Protein AF-A0A327WH26-F1 (afdb_monomer_lite)

Foldseek 3Di:
DDPDPPDDPDDDVLVVLLVVLVVVLVVVVVVDPDDLVVSLVVLVVVLVVLVVQLVVQVCLCVLVPPVRGRDHHVVSNVVSVVVSVSSVLNSQCSVDVPSSVVVVVVVVVCCVVPVLDDDWNFWWFWQFFFAELDPDQFTDTDQKWWQDACFATPSHQCTDQFGNDPVVVVVPRRHGHQFRFWEAECVLQVVVVVVVDHDDPRLRPGRTYIYPDPQQAAFQQKWKWWAPDPQIWIKGWHAAEDDDCVCCVSPNPVSDSQWDADPPPRDIHGRRGTGIGTRGIGMHGGGITIIIDHDDPPTHGGDYD

Secondary structure (DSSP, 8-state):
-------PPPPPHHHHHHHHHHHHHHHHHHH--S-HHHHHHHHHHHHHHHHHHHHHHHHHHHT--TTT-S---HHHHHHHHHHHHHHHHHHHHHH-TTHHHHHHHHHHHHHHHHS--SS-EEEEEEEEEE--SS--SS--EES-EEEETTTEETT-TT-SSB---HHHHTT-TTSB-S-SEEEEEHHHHHHHHTTT----TTTTS-SEEEES--TTTSPTT-EEEE-SSTT-EEEEEEEE----THHHHHSTTTHHHHEEE-TTT-PEEE-S-EEEEEEE-EEE-TT-EEEEEPPSSSP-PPPB-

Sequence (305 aa):
MTTSDTGRPATDPDTELWITVDRLRAWLDASNRQPSREALLLRVLKLSEEVGEVAEAVIGAVGQNPRKGVSHTWQDVESELCDVIVTALVALGTLTPDARSALTAHVAKLAERSLSTEGTVTGGLVSAVSSNATYSFTKPNRESITLLAGLGVEGDVHAGVTVKHRSRVAQDPTQPNLRQVHLIHEELFTELAAQGHQVRPGELGENVTTRGIDLLALPTGTLLRFGDGDDGAVVEVTGLRNPCLQIDAFQDGLLKRVVGRDPGTGEIVRKAGVMSVVREGGTVRPGDAVHVELPALPHRPLERV

Structure (mmCIF, N/CA/C/O backbone):
data_AF-A0A327WH26-F1
#
_entry.id   AF-A0A327WH26-F1
#
loop_
_atom_site.group_PDB
_atom_site.id
_atom_site.type_symbol
_atom_site.label_atom_id
_atom_site.label_alt_id
_atom_site.label_comp_id
_atom_site.label_asym_id
_atom_site.label_entity_id
_atom_site.label_seq_id
_atom_site.pdbx_PDB_ins_code
_atom_site.Cartn_x
_atom_site.Cartn_y
_atom_site.Cartn_z
_atom_site.occupancy
_atom_site.B_iso_or_equiv
_atom_site.auth_seq_id
_atom_site.auth_comp_id
_atom_site.auth_asym_id
_atom_site.auth_atom_id
_atom_site.pdbx_PDB_model_num
ATOM 1 N N . MET A 1 1 ? -0.348 -40.222 53.189 1.00 38.50 1 MET A N 1
ATOM 2 C CA . MET A 1 1 ? -1.524 -40.083 52.307 1.00 38.50 1 MET A CA 1
ATOM 3 C C . MET A 1 1 ? -1.475 -38.673 51.735 1.00 38.50 1 MET A C 1
ATOM 5 O O . MET A 1 1 ? -2.050 -37.754 52.293 1.00 38.50 1 MET A O 1
ATOM 9 N N . THR A 1 2 ? -0.628 -38.484 50.726 1.00 36.06 2 THR A N 1
ATOM 10 C CA . THR A 1 2 ? -0.410 -37.210 50.033 1.00 36.06 2 THR A CA 1
ATOM 11 C C . THR A 1 2 ? -1.415 -37.128 48.896 1.00 36.06 2 THR A C 1
ATOM 13 O O . THR A 1 2 ? -1.316 -37.887 47.934 1.00 36.06 2 THR A O 1
ATOM 16 N N . THR A 1 3 ? -2.414 -36.264 49.032 1.00 39.44 3 THR A N 1
ATOM 17 C CA . THR A 1 3 ? -3.325 -35.916 47.943 1.00 39.44 3 THR A CA 1
ATOM 18 C C . THR A 1 3 ? -2.540 -35.124 46.906 1.00 39.44 3 THR A C 1
ATOM 20 O O . THR A 1 3 ? -2.089 -34.013 47.173 1.00 39.44 3 THR A O 1
ATOM 23 N N . SER A 1 4 ? -2.327 -35.747 45.752 1.00 42.72 4 SER A N 1
ATOM 24 C CA . SER A 1 4 ? -1.823 -35.126 44.537 1.00 42.72 4 SER A CA 1
ATOM 25 C C . SER A 1 4 ? -2.797 -34.039 44.090 1.00 42.72 4 SER A C 1
ATOM 27 O O . SER A 1 4 ? -3.916 -34.348 43.679 1.00 42.72 4 SER A O 1
ATOM 29 N N . ASP A 1 5 ? -2.363 -32.787 44.187 1.00 46.75 5 ASP A N 1
ATOM 30 C CA . ASP A 1 5 ? -2.995 -31.655 43.522 1.00 46.75 5 ASP A CA 1
ATOM 31 C C . ASP A 1 5 ? -2.780 -31.824 42.012 1.00 46.75 5 ASP A C 1
ATOM 33 O O . ASP A 1 5 ? -1.688 -31.623 41.478 1.00 46.75 5 ASP A O 1
ATOM 37 N N . THR A 1 6 ? -3.799 -32.342 41.331 1.00 46.81 6 THR A N 1
ATOM 38 C CA . THR A 1 6 ? -3.824 -32.441 39.874 1.00 46.81 6 THR A CA 1
ATOM 39 C C . THR A 1 6 ? -4.034 -31.040 39.320 1.00 46.81 6 THR A C 1
ATOM 41 O O . THR A 1 6 ? -5.172 -30.612 39.122 1.00 46.81 6 THR A O 1
ATOM 44 N N . GLY A 1 7 ? -2.928 -30.329 39.097 1.00 44.53 7 GLY A N 1
ATOM 45 C CA . GLY A 1 7 ? -2.914 -29.021 38.456 1.00 44.53 7 GLY A CA 1
ATOM 46 C C . GLY A 1 7 ? -3.693 -29.060 37.143 1.00 44.53 7 GLY A C 1
ATOM 47 O O . GLY A 1 7 ? -3.309 -29.743 36.191 1.00 44.53 7 GLY A O 1
ATOM 48 N N . ARG A 1 8 ? -4.820 -28.343 37.107 1.00 53.91 8 ARG A N 1
ATOM 49 C CA . ARG A 1 8 ? -5.564 -28.076 35.876 1.00 53.91 8 ARG A CA 1
ATOM 50 C C . ARG A 1 8 ? -4.598 -27.382 34.906 1.00 53.91 8 ARG A C 1
ATOM 52 O O . ARG A 1 8 ? -3.940 -26.436 35.338 1.00 53.91 8 ARG A O 1
ATOM 59 N N . PRO A 1 9 ? -4.478 -27.816 33.638 1.00 57.22 9 PRO A N 1
ATOM 60 C CA . PRO A 1 9 ? -3.621 -27.121 32.685 1.00 57.22 9 PRO A CA 1
ATOM 61 C C . PRO A 1 9 ? -4.033 -25.647 32.633 1.00 57.22 9 PRO A C 1
ATOM 63 O O . PRO A 1 9 ? -5.227 -25.344 32.555 1.00 57.22 9 PRO A O 1
ATOM 66 N N . ALA A 1 10 ? -3.050 -24.751 32.751 1.00 65.31 10 ALA A N 1
ATOM 67 C CA . ALA A 1 10 ? -3.276 -23.318 32.646 1.00 65.31 10 ALA A CA 1
ATOM 68 C C . ALA A 1 10 ? -3.925 -23.040 31.285 1.00 65.31 10 ALA A C 1
ATOM 70 O O . ALA A 1 10 ? -3.389 -23.416 30.242 1.00 65.31 10 ALA A O 1
ATOM 71 N N . THR A 1 11 ? -5.124 -22.468 31.313 1.00 67.88 11 THR A N 1
ATOM 72 C CA . THR A 1 11 ? -5.825 -22.036 30.109 1.00 67.88 11 THR A CA 1
ATOM 73 C C . THR A 1 11 ? -5.052 -20.892 29.470 1.00 67.88 11 THR A C 1
ATOM 75 O O . THR A 1 11 ? -4.569 -20.006 30.166 1.00 67.88 11 THR A O 1
ATOM 78 N N . ASP A 1 12 ? -4.921 -20.935 28.146 1.00 85.12 12 ASP A N 1
ATOM 79 C CA . ASP A 1 12 ? -4.371 -19.842 27.343 1.00 85.12 12 ASP A CA 1
ATOM 80 C C . ASP A 1 12 ? -5.075 -18.506 27.701 1.00 85.12 12 ASP A C 1
ATOM 82 O O . ASP A 1 12 ? -6.312 -18.490 27.710 1.00 85.12 12 ASP A O 1
ATOM 86 N N . PRO A 1 13 ? -4.341 -17.415 28.019 1.00 81.94 13 PRO A N 1
ATOM 87 C CA . PRO A 1 13 ? -4.921 -16.144 28.469 1.00 81.94 13 PRO A CA 1
ATOM 88 C C . PRO A 1 13 ? -5.989 -15.579 27.529 1.00 81.94 13 PRO A C 1
ATOM 90 O O . PRO A 1 13 ? -7.017 -15.086 27.992 1.00 81.94 13 PRO A O 1
ATOM 93 N N . ASP A 1 14 ? -5.803 -15.724 26.214 1.00 84.19 14 ASP A N 1
ATOM 94 C CA . ASP A 1 14 ? -6.793 -15.297 25.220 1.00 84.19 14 ASP A CA 1
ATOM 95 C C . ASP A 1 14 ? -8.093 -16.090 25.363 1.00 84.19 14 ASP A C 1
ATOM 97 O O . ASP A 1 14 ? -9.201 -15.560 25.270 1.00 84.19 14 ASP A O 1
ATOM 101 N N . THR A 1 15 ? -7.967 -17.390 25.606 1.00 87.94 15 THR A N 1
ATOM 102 C CA . THR A 1 15 ? -9.113 -18.267 25.830 1.00 87.94 15 THR A CA 1
ATOM 103 C C . THR A 1 15 ? -9.836 -17.913 27.134 1.00 87.94 15 THR A C 1
ATOM 105 O O . THR A 1 15 ? -11.067 -17.898 27.159 1.00 87.94 15 THR A O 1
ATOM 108 N N . GLU A 1 16 ? -9.110 -17.571 28.199 1.00 91.62 16 GLU A N 1
ATOM 109 C CA . GLU A 1 16 ? -9.698 -17.140 29.473 1.00 91.62 16 GLU A CA 1
ATOM 110 C C . GLU A 1 16 ? -10.409 -15.778 29.378 1.00 91.62 16 GLU A C 1
ATOM 112 O O . GLU A 1 16 ? -11.502 -15.612 29.936 1.00 91.62 16 GLU A O 1
ATOM 117 N N . LEU A 1 17 ? -9.854 -14.839 28.606 1.00 93.06 17 LEU A N 1
ATOM 118 C CA . LEU A 1 17 ? -10.486 -13.556 28.300 1.00 93.06 17 LEU A CA 1
ATOM 119 C C . LEU A 1 17 ? -11.856 -13.757 27.644 1.00 93.06 17 LEU A C 1
ATOM 121 O O . LEU A 1 17 ? -12.859 -13.248 28.144 1.00 93.06 17 LEU A O 1
ATOM 125 N N . TRP A 1 18 ? -11.926 -14.534 26.560 1.00 94.19 18 TRP A N 1
ATOM 126 C CA . TRP A 1 18 ? -13.186 -14.743 25.837 1.00 94.19 18 TRP A CA 1
ATOM 127 C C . TRP A 1 18 ? -14.226 -15.506 26.665 1.00 94.19 18 TRP A C 1
ATOM 129 O O . TRP A 1 18 ? -15.397 -15.133 26.649 1.00 94.19 18 TRP A O 1
ATOM 139 N N . ILE A 1 19 ? -13.808 -16.484 27.481 1.00 93.75 19 ILE A N 1
ATOM 140 C CA . ILE A 1 19 ? -14.702 -17.139 28.454 1.00 93.75 19 ILE A CA 1
ATOM 141 C C . ILE A 1 19 ? -15.292 -16.111 29.430 1.00 93.75 19 ILE A C 1
ATOM 143 O O . ILE A 1 19 ? -16.473 -16.179 29.778 1.00 93.75 19 ILE A O 1
ATOM 147 N N . THR A 1 20 ? -14.485 -15.157 29.892 1.00 94.50 20 THR A N 1
ATOM 148 C CA . THR A 1 20 ? -14.936 -14.112 30.817 1.00 94.50 20 THR A CA 1
ATOM 149 C C . THR A 1 20 ? -15.903 -13.142 30.136 1.00 94.50 20 THR A C 1
ATOM 151 O O . THR A 1 20 ? -16.962 -12.857 30.697 1.00 94.50 20 THR A O 1
ATOM 154 N N . VAL A 1 21 ? -15.607 -12.709 28.907 1.00 95.06 21 VAL A N 1
ATOM 155 C CA . VAL A 1 21 ? -16.496 -11.860 28.093 1.00 95.06 21 VAL A CA 1
ATOM 156 C C . VAL A 1 21 ? -17.851 -12.535 27.864 1.00 95.06 21 VAL A C 1
ATOM 158 O O . VAL A 1 21 ? -18.890 -11.903 28.064 1.00 95.06 21 VAL A O 1
ATOM 161 N N . ASP A 1 22 ? -17.867 -13.827 27.530 1.00 93.56 22 ASP A N 1
ATOM 162 C CA . ASP A 1 22 ? -19.108 -14.581 27.331 1.00 93.56 22 ASP A CA 1
ATOM 163 C C . ASP A 1 22 ? -19.940 -14.670 28.617 1.00 93.56 22 ASP A C 1
ATOM 165 O O . ASP A 1 22 ? -21.165 -14.522 28.587 1.00 93.56 22 ASP A O 1
ATOM 169 N N . ARG A 1 23 ? -19.287 -14.845 29.774 1.00 95.06 23 ARG A N 1
ATOM 170 C CA . ARG A 1 23 ? -19.960 -14.841 31.084 1.00 95.06 23 ARG A CA 1
ATOM 171 C C . ARG A 1 23 ? -20.547 -13.473 31.426 1.00 95.06 23 ARG A C 1
ATOM 173 O O . ARG A 1 23 ? -21.681 -13.417 31.900 1.00 95.06 23 ARG A O 1
ATOM 180 N N . LEU A 1 24 ? -19.811 -12.389 31.177 1.00 94.81 24 LEU A N 1
ATOM 181 C CA . LEU A 1 24 ? -20.296 -11.019 31.383 1.00 94.81 24 LEU A CA 1
ATOM 182 C C . LEU A 1 24 ? -21.500 -10.724 30.488 1.00 94.81 24 LEU A C 1
ATOM 184 O O . LEU A 1 24 ? -22.518 -10.215 30.957 1.00 94.81 24 LEU A O 1
ATOM 188 N N . ARG A 1 25 ? -21.424 -11.116 29.215 1.00 93.19 25 ARG A N 1
ATOM 189 C CA . ARG A 1 25 ? -22.531 -10.978 28.270 1.00 93.19 25 ARG A CA 1
ATOM 190 C C . ARG A 1 25 ? -23.760 -11.762 28.726 1.00 93.19 25 ARG A C 1
ATOM 192 O O . ARG A 1 25 ? -24.846 -11.192 28.756 1.00 93.19 25 ARG A O 1
ATOM 199 N N . ALA A 1 26 ? -23.599 -13.026 29.119 1.00 91.62 26 ALA A N 1
ATOM 200 C CA . ALA A 1 26 ? -24.705 -13.848 29.607 1.00 91.62 26 ALA A CA 1
ATOM 201 C C . ALA A 1 26 ? -25.357 -13.247 30.864 1.00 91.62 26 ALA A C 1
ATOM 203 O O . ALA A 1 26 ? -26.582 -13.246 30.994 1.00 91.62 26 ALA A O 1
ATOM 204 N N . TRP A 1 27 ? -24.553 -12.689 31.773 1.00 94.19 27 TRP A N 1
ATOM 205 C CA . TRP A 1 27 ? -25.046 -11.989 32.959 1.00 94.19 27 TRP A CA 1
ATOM 206 C C . TRP A 1 27 ? -25.835 -10.714 32.610 1.00 94.19 27 TRP A C 1
ATOM 208 O O . TRP A 1 27 ? -26.913 -10.478 33.169 1.00 94.19 27 TRP A O 1
ATOM 218 N N . LEU A 1 28 ? -25.354 -9.923 31.646 1.00 91.19 28 LEU A N 1
ATOM 219 C CA . LEU A 1 28 ? -26.070 -8.749 31.141 1.00 91.19 28 LEU A CA 1
ATOM 220 C C . LEU A 1 28 ? -27.362 -9.139 30.411 1.00 91.19 28 LEU A C 1
ATOM 222 O O . LEU A 1 28 ? -28.381 -8.481 30.597 1.00 91.19 28 LEU A O 1
ATOM 226 N N . ASP A 1 29 ? -27.338 -10.200 29.602 1.00 89.56 29 ASP A N 1
ATOM 227 C CA . ASP A 1 29 ? -28.516 -10.719 28.895 1.00 89.56 29 ASP A CA 1
ATOM 228 C C . ASP A 1 29 ? -29.593 -11.179 29.891 1.00 89.56 29 ASP A C 1
ATOM 230 O O . ASP A 1 29 ? -30.763 -10.842 29.724 1.00 89.56 29 ASP A O 1
ATOM 234 N N . ALA A 1 30 ? -29.202 -11.860 30.974 1.00 90.25 30 ALA A N 1
ATOM 235 C CA . ALA A 1 30 ? -30.116 -12.281 32.039 1.00 90.25 30 ALA A CA 1
ATOM 236 C C . ALA A 1 30 ? -30.739 -11.102 32.813 1.00 90.25 30 ALA A C 1
ATOM 238 O O . ALA A 1 30 ? -31.841 -11.222 33.349 1.00 90.25 30 ALA A O 1
ATOM 239 N N . SER A 1 31 ? -30.039 -9.967 32.871 1.00 87.31 31 SER A N 1
ATOM 240 C CA . SER A 1 31 ? -30.487 -8.754 33.568 1.00 87.31 31 SER A CA 1
ATOM 241 C C . SER A 1 31 ? -31.251 -7.783 32.656 1.00 87.31 31 SER A C 1
ATOM 243 O O . SER A 1 31 ? -31.883 -6.839 33.139 1.00 87.31 31 SER A O 1
ATOM 245 N N . ASN A 1 32 ? -31.214 -8.001 31.339 1.00 83.88 32 ASN A N 1
ATOM 246 C CA . ASN A 1 32 ? -31.808 -7.115 30.351 1.00 83.88 32 ASN A CA 1
ATOM 247 C C . ASN A 1 32 ? -33.302 -7.410 30.138 1.00 83.88 32 ASN A C 1
ATOM 249 O O . ASN A 1 32 ? -33.726 -8.552 29.986 1.00 83.88 32 ASN A O 1
ATOM 253 N N . ARG A 1 33 ? -34.111 -6.347 30.079 1.00 85.69 33 ARG A N 1
ATOM 254 C CA . ARG A 1 33 ? -35.561 -6.423 29.818 1.00 85.69 33 ARG A CA 1
ATOM 255 C C . ARG A 1 33 ? -35.949 -5.943 28.417 1.00 85.69 33 ARG A C 1
ATOM 257 O O . ARG A 1 33 ? -37.124 -5.994 28.068 1.00 85.69 33 ARG A O 1
ATOM 264 N N . GLN A 1 34 ? -34.986 -5.439 27.647 1.00 84.25 34 GLN A N 1
ATOM 265 C CA . GLN A 1 34 ? -35.201 -4.902 26.304 1.00 84.25 34 GLN A CA 1
ATOM 266 C C . GLN A 1 34 ? -35.104 -6.001 25.235 1.00 84.25 34 GLN A C 1
ATOM 268 O O . GLN A 1 34 ? -34.420 -7.003 25.462 1.00 84.25 34 GLN A O 1
ATOM 273 N N . PRO A 1 35 ? -35.714 -5.822 24.050 1.00 84.81 35 PRO A N 1
ATOM 274 C CA . PRO A 1 35 ? -35.504 -6.736 22.934 1.00 84.81 35 PRO A CA 1
ATOM 275 C C . PRO A 1 35 ? -34.043 -6.712 22.441 1.00 84.81 35 PRO A C 1
ATOM 277 O O . PRO A 1 35 ? -33.254 -5.821 22.765 1.00 84.81 35 PRO A O 1
ATOM 280 N N . SER A 1 36 ? -33.655 -7.734 21.674 1.00 81.44 36 SER A N 1
ATOM 281 C CA . SER A 1 36 ? -32.250 -8.004 21.324 1.00 81.44 36 SER A CA 1
ATOM 282 C C . SER A 1 36 ? -31.570 -6.880 20.536 1.00 81.44 36 SER A C 1
ATOM 284 O O . SER A 1 36 ? -30.378 -6.632 20.722 1.00 81.44 36 SER A O 1
ATOM 286 N N . ARG A 1 37 ? -32.313 -6.170 19.678 1.00 86.00 37 ARG A N 1
ATOM 287 C CA . ARG A 1 37 ? -31.770 -5.064 18.879 1.00 86.00 37 ARG A CA 1
ATOM 288 C C . ARG A 1 37 ? -31.482 -3.841 19.745 1.00 86.00 37 ARG A C 1
ATOM 290 O O . ARG A 1 37 ? -30.429 -3.229 19.606 1.00 86.00 37 ARG A O 1
ATOM 297 N N . GLU A 1 38 ? -32.390 -3.502 20.647 1.00 89.25 38 GLU A N 1
ATOM 298 C CA . GLU A 1 38 ? -32.237 -2.409 21.603 1.00 89.25 38 GLU A CA 1
ATOM 299 C C . GLU A 1 38 ? -31.105 -2.706 22.592 1.00 89.25 38 GLU A C 1
ATOM 301 O O . GLU A 1 38 ? -30.308 -1.820 22.883 1.00 89.25 38 GLU A O 1
ATOM 306 N N . ALA A 1 39 ? -30.967 -3.958 23.037 1.00 87.62 39 ALA A N 1
ATOM 307 C CA . ALA A 1 39 ? -29.858 -4.391 23.887 1.00 87.62 39 ALA A CA 1
ATOM 308 C C . ALA A 1 39 ? -28.489 -4.152 23.228 1.00 87.62 39 ALA A C 1
ATOM 310 O O . ALA A 1 39 ? -27.572 -3.631 23.864 1.00 87.62 39 ALA A O 1
ATOM 311 N N . LEU A 1 40 ? -28.362 -4.484 21.938 1.00 90.88 40 LEU A N 1
ATOM 312 C CA . LEU A 1 40 ? -27.159 -4.198 21.157 1.00 90.88 40 LEU A CA 1
ATOM 313 C C . LEU A 1 40 ? -26.892 -2.689 21.070 1.00 90.88 40 LEU A C 1
ATOM 315 O O . LEU A 1 40 ? -25.769 -2.259 21.315 1.00 90.88 40 LEU A O 1
ATOM 319 N N . LEU A 1 41 ? -27.910 -1.884 20.750 1.00 93.56 41 LEU A N 1
ATOM 320 C CA . LEU A 1 41 ? -27.756 -0.429 20.647 1.00 93.56 41 LEU A CA 1
ATOM 321 C C . LEU A 1 41 ? -27.309 0.193 21.974 1.00 93.56 41 LEU A C 1
ATOM 323 O O . LEU A 1 41 ? -26.409 1.025 21.975 1.00 93.56 41 LEU A O 1
ATOM 327 N N . LEU A 1 42 ? -27.882 -0.241 23.098 1.00 92.81 42 LEU A N 1
ATOM 328 C CA . LEU A 1 42 ? -27.489 0.232 24.428 1.00 92.81 42 LEU A CA 1
ATOM 329 C C . LEU A 1 42 ? -26.036 -0.133 24.760 1.00 92.81 42 LEU A C 1
ATOM 331 O O . LEU A 1 42 ? -25.306 0.705 25.281 1.00 92.81 42 LEU A O 1
ATOM 335 N N . ARG A 1 43 ? -25.588 -1.344 24.403 1.00 93.81 43 ARG A N 1
ATOM 336 C CA . ARG A 1 43 ? -24.183 -1.761 24.571 1.00 93.81 43 ARG A CA 1
ATOM 337 C C . ARG A 1 43 ? -23.226 -0.927 23.723 1.00 93.81 43 ARG A C 1
ATOM 339 O O . ARG A 1 43 ? -22.166 -0.550 24.204 1.00 93.81 43 ARG A O 1
ATOM 346 N N . VAL A 1 44 ? -23.608 -0.601 22.488 1.00 94.50 44 VAL A N 1
ATOM 347 C CA . VAL A 1 44 ? -22.816 0.290 21.626 1.00 94.50 44 VAL A CA 1
ATOM 348 C C . VAL A 1 44 ? -22.782 1.714 22.187 1.00 94.50 44 VAL A C 1
ATOM 350 O O . VAL A 1 44 ? -21.734 2.346 22.162 1.00 94.50 44 VAL A O 1
ATOM 353 N N . LEU A 1 45 ? -23.895 2.220 22.727 1.00 94.44 45 LEU A N 1
ATOM 354 C CA . LEU A 1 45 ? -23.944 3.555 23.332 1.00 94.44 45 LEU A CA 1
ATOM 355 C C . LEU A 1 45 ? -23.098 3.658 24.609 1.00 94.44 45 LEU A C 1
ATOM 357 O O . LEU A 1 45 ? -22.472 4.696 24.811 1.00 94.44 45 LEU A O 1
ATOM 361 N N . LYS A 1 46 ? -23.013 2.591 25.419 1.00 94.56 46 LYS A N 1
ATOM 362 C CA . LYS A 1 46 ? -22.172 2.556 26.631 1.00 94.56 46 LYS A CA 1
ATOM 363 C C . LYS A 1 46 ? -20.700 2.850 26.325 1.00 94.56 46 LYS A C 1
ATOM 365 O O . LYS A 1 46 ? -20.053 3.511 27.120 1.00 94.56 46 LYS A O 1
ATOM 370 N N . LEU A 1 47 ? -20.204 2.507 25.129 1.00 95.94 47 LEU A N 1
ATOM 371 C CA . LEU A 1 47 ? -18.844 2.868 24.699 1.00 95.94 47 LEU A CA 1
ATOM 372 C C . LEU A 1 47 ? -18.567 4.374 24.765 1.00 95.94 47 LEU A C 1
ATOM 374 O O . LEU A 1 47 ? -17.448 4.775 25.056 1.00 95.94 47 LEU A O 1
ATOM 378 N N . SER A 1 48 ? -19.566 5.216 24.482 1.00 95.12 48 SER A N 1
ATOM 379 C CA . SER A 1 48 ? -19.386 6.672 24.558 1.00 95.12 48 SER A CA 1
ATOM 380 C C . SER A 1 48 ? -19.234 7.170 25.997 1.00 95.12 48 SER A C 1
ATOM 382 O O . SER A 1 48 ? -18.596 8.196 26.209 1.00 95.12 48 SER A O 1
ATOM 384 N N . GLU A 1 49 ? -19.809 6.456 26.964 1.00 95.62 49 GLU A N 1
ATOM 385 C CA . GLU A 1 49 ? -19.663 6.741 28.393 1.00 95.62 49 GLU A CA 1
ATOM 386 C C . GLU A 1 49 ? -18.248 6.378 28.858 1.00 95.62 49 GLU A C 1
ATOM 388 O O . GLU A 1 49 ? -17.543 7.258 29.338 1.00 95.62 49 GLU A O 1
ATOM 393 N N . GLU A 1 50 ? -17.784 5.156 28.560 1.00 97.31 50 GLU A N 1
ATOM 394 C CA . GLU A 1 50 ? -16.430 4.684 28.911 1.00 97.31 50 GLU A CA 1
ATOM 395 C C . GLU A 1 50 ? -15.330 5.579 28.309 1.00 97.31 50 GLU A C 1
ATOM 397 O O . GLU A 1 50 ? -14.362 5.955 28.962 1.00 97.31 50 GLU A O 1
ATOM 402 N N . VAL A 1 51 ? -15.490 6.002 27.047 1.00 96.88 51 VAL A N 1
ATOM 403 C CA . VAL A 1 51 ? -14.552 6.944 26.408 1.00 96.88 51 VAL A CA 1
ATOM 404 C C . VAL A 1 51 ? -14.551 8.307 27.114 1.00 96.88 51 VAL A C 1
ATOM 406 O O . VAL A 1 51 ? -13.520 8.984 27.155 1.00 96.88 51 VAL A O 1
ATOM 409 N N . GLY A 1 52 ? -15.691 8.722 27.670 1.00 94.69 52 GLY A N 1
ATOM 410 C CA . GLY A 1 52 ? -15.795 9.921 28.497 1.00 94.69 52 GLY A CA 1
ATOM 411 C C . GLY A 1 52 ? -15.018 9.794 29.809 1.00 94.69 52 GLY A C 1
ATOM 412 O O . GLY A 1 52 ? -14.330 10.742 30.187 1.00 94.69 52 GLY A O 1
ATOM 413 N N . GLU A 1 53 ? -15.071 8.627 30.451 1.00 95.56 53 GLU A N 1
ATOM 414 C CA . GLU A 1 53 ? -14.337 8.323 31.688 1.00 95.56 53 GLU A CA 1
ATOM 415 C C . GLU A 1 53 ? -12.817 8.314 31.440 1.00 95.56 53 GLU A C 1
ATOM 417 O O . GLU A 1 53 ? -12.078 9.012 32.140 1.00 95.56 53 GLU A O 1
ATOM 422 N N . VAL A 1 54 ? -12.350 7.715 30.333 1.00 97.00 54 VAL A N 1
ATOM 423 C CA . VAL A 1 54 ? -10.945 7.837 29.882 1.00 97.00 54 VAL A CA 1
ATOM 424 C C . VAL A 1 54 ? -10.538 9.304 29.717 1.00 97.00 54 VAL A C 1
ATOM 426 O O . VAL A 1 54 ? -9.457 9.715 30.150 1.00 97.00 54 VAL A O 1
ATOM 429 N N . ALA A 1 55 ? -11.383 10.124 29.083 1.00 93.44 55 ALA A N 1
ATOM 430 C CA . ALA A 1 55 ? -11.080 11.536 28.874 1.00 93.44 55 ALA A CA 1
ATOM 431 C C . ALA A 1 55 ? -10.989 12.309 30.203 1.00 93.44 55 ALA A C 1
ATOM 433 O O . ALA A 1 55 ? -10.085 13.134 30.371 1.00 93.44 55 ALA A O 1
ATOM 434 N N . GLU A 1 56 ? -11.881 12.034 31.159 1.00 92.50 56 GLU A N 1
ATOM 435 C CA . GLU A 1 56 ? -11.824 12.613 32.504 1.00 92.50 56 GLU A CA 1
ATOM 436 C C . GLU A 1 56 ? -10.550 12.190 33.251 1.00 92.50 56 GLU A C 1
ATOM 438 O O . GLU A 1 56 ? -9.867 13.047 33.834 1.00 92.50 56 GLU A O 1
ATOM 443 N N . ALA A 1 57 ? -10.178 10.910 33.174 1.00 92.75 57 ALA A N 1
ATOM 444 C CA . ALA A 1 57 ? -8.954 10.386 33.767 1.00 92.75 57 ALA A CA 1
ATOM 445 C C . ALA A 1 57 ? -7.707 11.063 33.174 1.00 92.75 57 ALA A C 1
ATOM 447 O O . ALA A 1 57 ? -6.849 11.535 33.921 1.00 92.75 57 ALA A O 1
ATOM 448 N N . VAL A 1 58 ? -7.629 11.230 31.846 1.00 93.00 58 VAL A N 1
ATOM 449 C CA . VAL A 1 58 ? -6.508 11.923 31.180 1.00 93.00 58 VAL A CA 1
ATOM 450 C C . VAL A 1 58 ? -6.427 13.391 31.602 1.00 93.00 58 VAL A C 1
ATOM 452 O O . VAL A 1 58 ? -5.349 13.874 31.954 1.00 93.00 58 VAL A O 1
ATOM 455 N N . ILE A 1 59 ? -7.550 14.117 31.614 1.00 88.88 59 ILE A N 1
ATOM 456 C CA . ILE A 1 59 ? -7.583 15.519 32.067 1.00 88.88 59 ILE A CA 1
ATOM 457 C C . ILE A 1 59 ? -7.094 15.625 33.517 1.00 88.88 59 ILE A C 1
ATOM 459 O O . ILE A 1 59 ? -6.333 16.543 33.849 1.00 88.88 59 ILE A O 1
ATOM 463 N N . GLY A 1 60 ? -7.509 14.681 34.366 1.00 89.88 60 GLY A N 1
ATOM 464 C CA . GLY A 1 60 ? -7.075 14.584 35.755 1.00 89.88 60 GLY A CA 1
ATOM 465 C C . GLY A 1 60 ? -5.596 14.237 35.912 1.00 89.88 60 GLY A C 1
ATOM 466 O O . GLY A 1 60 ? -4.953 14.807 36.788 1.00 89.88 60 GLY A O 1
ATOM 467 N N . ALA A 1 61 ? -5.041 13.368 35.065 1.00 90.38 61 ALA A N 1
ATOM 468 C CA . ALA A 1 61 ? -3.642 12.942 35.120 1.00 90.38 61 ALA A CA 1
ATOM 469 C C . ALA A 1 61 ? -2.667 14.017 34.618 1.00 90.38 61 ALA A C 1
ATOM 471 O O . ALA A 1 61 ? -1.598 14.210 35.194 1.00 90.38 61 ALA A O 1
ATOM 472 N N . VAL A 1 62 ? -3.041 14.763 33.573 1.00 88.69 62 VAL A N 1
ATOM 473 C CA . VAL A 1 62 ? -2.221 15.870 33.044 1.00 88.69 62 VAL A CA 1
ATOM 474 C C . VAL A 1 62 ? -2.338 17.125 33.927 1.00 88.69 62 VAL A C 1
ATOM 476 O O . VAL A 1 62 ? -1.500 18.022 33.853 1.00 88.69 62 VAL A O 1
ATOM 479 N N . GLY A 1 63 ? -3.367 17.212 34.776 1.00 80.94 63 GLY A N 1
ATOM 480 C CA . GLY A 1 63 ? -3.589 18.355 35.666 1.00 80.94 63 GLY A CA 1
ATOM 481 C C . GLY A 1 63 ? -4.050 19.625 34.940 1.00 80.94 63 GLY A C 1
ATOM 482 O O . GLY A 1 63 ? -3.924 20.726 35.471 1.00 80.94 63 GLY A O 1
ATOM 483 N N . GLN A 1 64 ? -4.594 19.487 33.726 1.00 71.75 64 GLN A N 1
ATOM 484 C CA . GLN A 1 64 ? -5.056 20.604 32.887 1.00 71.75 64 GLN A CA 1
ATOM 485 C C . GLN A 1 64 ? -6.297 21.309 33.451 1.00 71.75 64 GLN A C 1
ATOM 487 O O . GLN A 1 64 ? -6.637 22.396 32.993 1.00 71.75 64 GLN A O 1
ATOM 492 N N . ASN A 1 65 ? -6.983 20.722 34.439 1.00 70.38 65 ASN A N 1
ATOM 493 C CA . ASN A 1 65 ? -8.145 21.334 35.074 1.00 70.38 65 ASN A CA 1
ATOM 494 C C . ASN A 1 65 ? -7.716 22.372 36.133 1.00 70.38 65 ASN A C 1
ATOM 496 O O . ASN A 1 65 ? -7.329 21.983 37.242 1.00 70.38 65 ASN A O 1
ATOM 500 N N . PRO A 1 66 ? -7.884 23.688 35.883 1.00 62.69 66 PRO A N 1
ATOM 501 C CA . PRO A 1 66 ? -7.410 24.736 36.791 1.00 62.69 66 PRO A CA 1
ATOM 502 C C . PRO A 1 66 ? -8.126 24.745 38.150 1.00 62.69 66 PRO A C 1
ATOM 504 O O . PRO A 1 66 ? -7.666 25.399 39.080 1.00 62.69 66 PRO A O 1
ATOM 507 N N . ARG A 1 67 ? -9.273 24.055 38.271 1.00 69.62 67 ARG A N 1
ATOM 508 C CA . ARG A 1 67 ? -10.056 23.967 39.514 1.00 69.62 67 ARG A CA 1
ATOM 509 C C . ARG A 1 67 ? -9.666 22.790 40.406 1.00 69.62 67 ARG A C 1
ATOM 511 O O . ARG A 1 67 ? -9.949 22.849 41.597 1.00 69.62 67 ARG A O 1
ATOM 518 N N . LYS A 1 68 ? -9.092 21.720 39.846 1.00 64.50 68 LYS A N 1
ATOM 519 C CA . LYS A 1 68 ? -8.823 20.462 40.569 1.00 64.50 68 LYS A CA 1
ATOM 520 C C . LYS A 1 68 ? -7.341 20.063 40.594 1.00 64.50 68 LYS A C 1
ATOM 522 O O . LYS A 1 68 ? -6.973 19.266 41.447 1.00 64.50 68 LYS A O 1
ATOM 527 N N . GLY A 1 69 ? -6.491 20.627 39.731 1.00 74.44 69 GLY A N 1
ATOM 528 C CA . GLY A 1 69 ? -5.097 20.191 39.611 1.00 74.44 69 GLY A CA 1
ATOM 529 C C . GLY A 1 69 ? -5.007 18.736 39.138 1.00 74.44 69 GLY A C 1
ATOM 530 O O . GLY A 1 69 ? -5.842 18.303 38.345 1.00 74.44 69 GLY A O 1
ATOM 531 N N . VAL A 1 70 ? -4.008 17.990 39.621 1.00 77.56 70 VAL A N 1
ATOM 532 C CA . VAL A 1 70 ? -3.881 16.547 39.352 1.00 77.56 70 VAL A CA 1
ATOM 533 C C . VAL A 1 70 ? -4.861 15.780 40.238 1.00 77.56 70 VAL A C 1
ATOM 535 O O . VAL A 1 70 ? -4.740 15.818 41.462 1.00 77.56 70 VAL A O 1
ATOM 538 N N . SER A 1 71 ? -5.833 15.104 39.627 1.00 86.56 71 SER A N 1
ATOM 539 C CA . SER A 1 71 ? -6.887 14.358 40.335 1.00 86.56 71 SER A CA 1
ATOM 540 C C . SER A 1 71 ? -6.925 12.866 40.015 1.00 86.56 71 SER A C 1
ATOM 542 O O . SER A 1 71 ? -7.619 12.133 40.708 1.00 86.56 71 SER A O 1
ATOM 544 N N . HIS A 1 72 ? -6.202 12.441 38.981 1.00 92.25 72 HIS A N 1
ATOM 545 C CA . HIS A 1 72 ? -6.098 11.058 38.529 1.00 92.25 72 HIS A CA 1
ATOM 546 C C . HIS A 1 72 ? -4.628 10.728 38.265 1.00 92.25 72 HIS A C 1
ATOM 548 O O . HIS A 1 72 ? -3.777 11.613 38.153 1.00 92.25 72 HIS A O 1
ATOM 554 N N . THR A 1 73 ? -4.334 9.445 38.168 1.00 93.31 73 THR A N 1
ATOM 555 C CA . THR A 1 73 ? -3.042 8.874 37.812 1.00 93.31 73 THR A CA 1
ATOM 556 C C . THR A 1 73 ? -3.110 8.264 36.412 1.00 93.31 73 THR A C 1
ATOM 558 O O . THR A 1 73 ? -4.184 8.015 35.871 1.00 93.31 73 THR A O 1
ATOM 561 N N . TRP A 1 74 ? -1.956 7.972 35.811 1.00 93.31 74 TRP A N 1
ATOM 562 C CA . TRP A 1 74 ? -1.920 7.207 34.558 1.00 93.31 74 TRP A CA 1
ATOM 563 C C . TRP A 1 74 ? -2.403 5.757 34.722 1.00 93.31 74 TRP A C 1
ATOM 565 O O . TRP A 1 74 ? -2.815 5.154 33.739 1.00 93.31 74 TRP A O 1
ATOM 575 N N . GLN A 1 75 ? -2.404 5.223 35.948 1.00 93.75 75 GLN A N 1
ATOM 576 C CA . GLN A 1 75 ? -2.990 3.915 36.250 1.00 93.75 75 GLN A CA 1
ATOM 577 C C . GLN A 1 75 ? -4.526 3.959 36.223 1.00 93.75 75 GLN A C 1
ATOM 579 O O . GLN A 1 75 ? -5.161 2.981 35.831 1.00 93.75 75 GLN A O 1
ATOM 584 N N . ASP A 1 76 ? -5.122 5.101 36.577 1.00 92.94 76 ASP A N 1
ATOM 585 C CA . ASP A 1 76 ? -6.561 5.309 36.399 1.00 92.94 76 ASP A CA 1
ATOM 586 C C . ASP A 1 76 ? -6.890 5.332 34.901 1.00 92.94 76 ASP A C 1
ATOM 588 O O . ASP A 1 76 ? -7.764 4.601 34.459 1.00 92.94 76 ASP A O 1
ATOM 592 N N . VAL A 1 77 ? -6.099 6.044 34.084 1.00 94.81 77 VAL A N 1
ATOM 593 C CA . VAL A 1 77 ? -6.246 6.025 32.612 1.00 94.81 77 VAL A CA 1
ATOM 594 C C . VAL A 1 77 ? -6.139 4.604 32.043 1.00 94.81 77 VAL A C 1
ATOM 596 O O . VAL A 1 77 ? -6.908 4.240 31.158 1.00 94.81 77 VAL A O 1
ATOM 599 N N . GLU A 1 78 ? -5.197 3.797 32.536 1.00 94.31 78 GLU A N 1
ATOM 600 C CA . GLU A 1 78 ? -5.056 2.389 32.144 1.00 94.31 78 GLU A CA 1
ATOM 601 C C . GLU A 1 78 ? -6.307 1.564 32.484 1.00 94.31 78 GLU A C 1
ATOM 603 O O . GLU A 1 78 ? -6.752 0.775 31.648 1.00 94.31 78 GLU A O 1
ATOM 608 N N . SER A 1 79 ? -6.898 1.768 33.667 1.00 93.56 79 SER A N 1
ATOM 609 C CA . SER A 1 79 ? -8.129 1.073 34.072 1.00 93.56 79 SER A CA 1
ATOM 610 C C . SER A 1 79 ? -9.307 1.463 33.184 1.00 93.56 79 SER A C 1
ATOM 612 O O . SER A 1 79 ? -9.949 0.580 32.622 1.00 93.56 79 SER A O 1
ATOM 614 N N . GLU A 1 80 ? -9.505 2.760 32.940 1.00 97.50 80 GLU A N 1
ATOM 615 C CA . GLU A 1 80 ? -10.583 3.237 32.064 1.00 97.50 80 GLU A CA 1
ATOM 616 C C . GLU A 1 80 ? -10.422 2.717 30.621 1.00 97.50 80 GLU A C 1
ATOM 618 O O . GLU A 1 80 ? -11.387 2.369 29.937 1.00 97.50 80 GLU A O 1
ATOM 623 N N . LEU A 1 81 ? -9.181 2.594 30.130 1.00 96.75 81 LEU A N 1
ATOM 624 C CA . LEU A 1 81 ? -8.912 1.967 28.831 1.00 96.75 81 LEU A CA 1
ATOM 625 C C . LEU A 1 81 ? -9.283 0.476 28.823 1.00 96.75 81 LEU A C 1
ATOM 627 O O . LEU A 1 81 ? -9.799 -0.016 27.814 1.00 96.75 81 LEU A O 1
ATOM 631 N N . CYS A 1 82 ? -9.044 -0.245 29.921 1.00 96.69 82 CYS A N 1
ATOM 632 C CA . CYS A 1 82 ? -9.489 -1.631 30.063 1.00 96.69 82 CYS A CA 1
ATOM 633 C C . CYS A 1 82 ? -11.019 -1.735 30.027 1.00 96.69 82 CYS A C 1
ATOM 635 O O . CYS A 1 82 ? -11.541 -2.629 29.355 1.00 96.69 82 CYS A O 1
ATOM 637 N N . ASP A 1 83 ? -11.736 -0.806 30.659 1.00 96.50 83 ASP A N 1
ATOM 638 C CA . ASP A 1 83 ? -13.202 -0.791 30.675 1.00 96.50 83 ASP A CA 1
ATOM 639 C C . ASP A 1 83 ? -13.797 -0.515 29.286 1.00 96.50 83 ASP A C 1
ATOM 641 O O . ASP A 1 83 ? -14.732 -1.208 28.856 1.00 96.50 83 ASP A O 1
ATOM 645 N N . VAL A 1 84 ? -13.173 0.370 28.496 1.00 97.81 84 VAL A N 1
ATOM 646 C CA . VAL A 1 84 ? -13.498 0.540 27.067 1.00 97.81 84 VAL A CA 1
ATOM 647 C C . VAL A 1 84 ? -13.307 -0.771 26.297 1.00 97.81 84 VAL A C 1
ATOM 649 O O . VAL A 1 84 ? -14.190 -1.169 25.529 1.00 97.81 84 VAL A O 1
ATOM 652 N N . ILE A 1 85 ? -12.173 -1.458 26.485 1.00 97.06 85 ILE A N 1
ATOM 653 C CA . ILE A 1 85 ? -11.869 -2.719 25.789 1.00 97.06 85 ILE A CA 1
ATOM 654 C C . ILE A 1 85 ? -12.909 -3.784 26.144 1.00 97.06 85 ILE A C 1
ATOM 656 O O . ILE A 1 85 ? -13.502 -4.386 25.246 1.00 97.06 85 ILE A O 1
ATOM 660 N N . VAL A 1 86 ? -13.173 -4.004 27.433 1.00 96.25 86 VAL A N 1
ATOM 661 C CA . VAL A 1 86 ? -14.142 -5.006 27.896 1.00 96.25 86 VAL A CA 1
ATOM 662 C C . VAL A 1 86 ? -15.541 -4.691 27.365 1.00 96.25 86 VAL A C 1
ATOM 664 O O . VAL A 1 86 ? -16.207 -5.579 26.821 1.00 96.25 86 VAL A O 1
ATOM 667 N N . THR A 1 87 ? -15.970 -3.430 27.433 1.00 96.50 87 THR A N 1
ATOM 668 C CA . THR A 1 87 ? -17.270 -2.986 26.909 1.00 96.50 87 THR A CA 1
ATOM 669 C C . THR A 1 87 ? -17.378 -3.219 25.399 1.00 96.50 87 THR A C 1
ATOM 671 O O . THR A 1 87 ? -18.406 -3.711 24.916 1.00 96.50 87 THR A O 1
ATOM 674 N N . ALA A 1 88 ? -16.307 -2.963 24.642 1.00 97.56 88 ALA A N 1
ATOM 675 C CA . ALA A 1 88 ? -16.258 -3.214 23.203 1.00 97.56 88 ALA A CA 1
ATOM 676 C C . ALA A 1 88 ? -16.331 -4.708 22.866 1.00 97.56 88 ALA A C 1
ATOM 678 O O . ALA A 1 88 ? -17.064 -5.092 21.951 1.00 97.56 88 ALA A O 1
ATOM 679 N N . LEU A 1 89 ? -15.636 -5.563 23.621 1.00 97.00 89 LEU A N 1
ATOM 680 C CA . LEU A 1 89 ? -15.687 -7.016 23.440 1.00 97.00 89 LEU A CA 1
ATOM 681 C C . LEU A 1 89 ? -17.090 -7.572 23.717 1.00 97.00 89 LEU A C 1
ATOM 683 O O . LEU A 1 89 ? -17.595 -8.384 22.939 1.00 97.00 89 LEU A O 1
ATOM 687 N N . VAL A 1 90 ? -17.763 -7.091 24.767 1.00 95.88 90 VAL A N 1
ATOM 688 C CA . VAL A 1 90 ? -19.153 -7.464 25.077 1.00 95.88 90 VAL A CA 1
ATOM 689 C C . VAL A 1 90 ? -20.111 -7.012 23.969 1.00 95.88 90 VAL A C 1
ATOM 691 O O . VAL A 1 90 ? -20.980 -7.784 23.541 1.00 95.88 90 VAL A O 1
ATOM 694 N N . ALA A 1 91 ? -19.962 -5.785 23.463 1.00 95.50 91 ALA A N 1
ATOM 695 C CA . ALA A 1 91 ? -20.766 -5.284 22.349 1.00 95.50 91 ALA A CA 1
ATOM 696 C C . ALA A 1 91 ? -20.535 -6.107 21.067 1.00 95.50 91 ALA A C 1
ATOM 698 O O . ALA A 1 91 ? -21.501 -6.514 20.417 1.00 95.50 91 ALA A O 1
ATOM 699 N N . LEU A 1 92 ? -19.279 -6.434 20.744 1.00 96.44 92 LEU A N 1
ATOM 700 C CA . LEU A 1 92 ? -18.918 -7.258 19.588 1.00 96.44 92 LEU A CA 1
ATOM 701 C C . LEU A 1 92 ? -19.484 -8.680 19.700 1.00 96.44 92 LEU A C 1
ATOM 703 O O . LEU A 1 92 ? -20.090 -9.167 18.747 1.00 96.44 92 LEU A O 1
ATOM 707 N N . GLY A 1 93 ? -19.368 -9.313 20.871 1.00 93.06 93 GLY A N 1
ATOM 708 C CA . GLY A 1 93 ? -19.984 -10.614 21.154 1.00 93.06 93 GLY A CA 1
ATOM 709 C C . GLY A 1 93 ? -21.504 -10.594 21.001 1.00 93.06 93 GLY A C 1
ATOM 710 O O . GLY A 1 93 ? -22.107 -11.559 20.542 1.00 93.06 93 GLY A O 1
ATOM 711 N N . THR A 1 94 ? -22.144 -9.472 21.330 1.00 91.88 94 THR A N 1
ATOM 712 C CA . THR A 1 94 ? -23.589 -9.293 21.122 1.00 91.88 94 THR A CA 1
ATOM 713 C C . THR A 1 94 ? -23.947 -9.197 19.640 1.00 91.88 94 THR A C 1
ATOM 715 O O . THR A 1 94 ? -24.991 -9.702 19.230 1.00 91.88 94 THR A O 1
ATOM 718 N N . LEU A 1 95 ? -23.093 -8.551 18.844 1.00 92.88 95 LEU A N 1
ATOM 719 C CA . LEU A 1 95 ? -23.295 -8.344 17.413 1.00 92.88 95 LEU A CA 1
ATOM 720 C C . LEU A 1 95 ? -23.085 -9.627 16.597 1.00 92.88 95 LEU A C 1
ATOM 722 O O . LEU A 1 95 ? -23.809 -9.855 15.629 1.00 92.88 95 LEU A O 1
ATOM 726 N N . THR A 1 96 ? -22.095 -10.447 16.960 1.00 89.81 96 THR A N 1
ATOM 727 C CA . THR A 1 96 ? -21.735 -11.658 16.214 1.00 89.81 96 THR A CA 1
ATOM 728 C C . THR A 1 96 ? -21.327 -12.810 17.139 1.00 89.81 96 THR A C 1
ATOM 730 O O . THR A 1 96 ? -20.575 -12.592 18.090 1.00 89.81 96 THR A O 1
ATOM 733 N N . PRO A 1 97 ? -21.773 -14.055 16.866 1.00 86.31 97 PRO A N 1
ATOM 734 C CA . PRO A 1 97 ? -21.3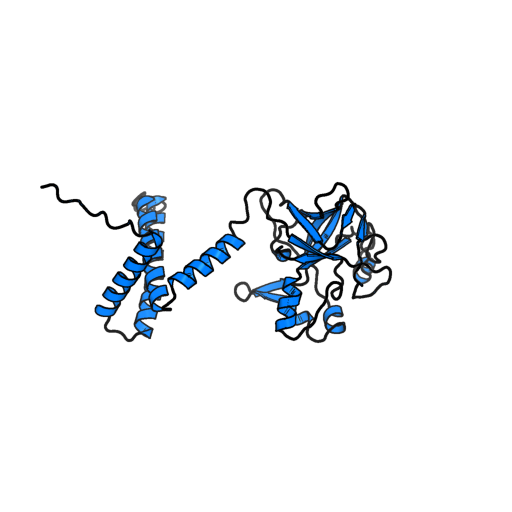16 -15.229 17.610 1.00 86.31 97 PRO A CA 1
ATOM 735 C C . PRO A 1 97 ? -19.823 -15.528 17.394 1.00 86.31 97 PRO A C 1
ATOM 737 O O . PRO A 1 97 ? -19.199 -16.134 18.257 1.00 86.31 97 PRO A O 1
ATOM 740 N N . ASP A 1 98 ? -19.231 -15.050 16.294 1.00 92.19 98 ASP A N 1
ATOM 741 C CA . ASP A 1 98 ? -17.829 -15.297 15.927 1.00 92.19 98 ASP A CA 1
ATOM 742 C C . ASP A 1 98 ? -16.898 -14.140 16.333 1.00 92.19 98 ASP A C 1
ATOM 744 O O . ASP A 1 98 ? -15.904 -13.854 15.660 1.00 92.19 98 ASP A O 1
ATOM 748 N N . ALA A 1 99 ? -17.219 -13.433 17.421 1.00 91.56 99 ALA A N 1
ATOM 749 C CA . ALA A 1 99 ? -16.518 -12.218 17.845 1.00 91.56 99 ALA A CA 1
ATOM 750 C C . ALA A 1 99 ? -15.003 -12.408 18.014 1.00 91.56 99 ALA A C 1
ATOM 752 O O . ALA A 1 99 ? -14.235 -11.555 17.565 1.00 91.56 99 ALA A O 1
ATOM 753 N N . ARG A 1 100 ? -14.572 -13.551 18.569 1.00 92.12 100 ARG A N 1
ATOM 754 C CA . ARG A 1 100 ? -13.150 -13.915 18.682 1.00 92.12 100 ARG A CA 1
ATOM 755 C C . ARG A 1 100 ? -12.467 -13.932 17.320 1.00 92.12 100 ARG A C 1
ATOM 757 O O . ARG A 1 100 ? -11.511 -13.195 17.110 1.00 92.12 100 ARG A O 1
ATOM 764 N N . SER A 1 101 ? -12.992 -14.716 16.381 1.00 85.81 101 SER A N 1
ATOM 765 C CA . SER A 1 101 ? -12.441 -14.824 15.027 1.00 85.81 101 SER A CA 1
ATOM 766 C C . SER A 1 101 ? -12.454 -13.482 14.294 1.00 85.81 101 SER A C 1
ATOM 768 O O . SER A 1 101 ? -11.488 -13.148 13.611 1.00 85.81 101 SER A O 1
ATOM 770 N N . ALA A 1 102 ? -13.521 -12.692 14.454 1.00 84.19 102 ALA A N 1
ATOM 771 C CA . ALA A 1 102 ? -13.638 -11.372 13.844 1.00 84.19 102 ALA A CA 1
ATOM 772 C C . ALA A 1 102 ? -12.566 -10.401 14.364 1.00 84.19 102 ALA A C 1
ATOM 774 O O . ALA A 1 102 ? -11.908 -9.741 13.557 1.00 84.19 102 ALA A O 1
ATOM 775 N N . LEU A 1 103 ? -12.352 -10.347 15.684 1.00 91.44 103 LEU A N 1
ATOM 776 C CA . LEU A 1 103 ? -11.310 -9.515 16.281 1.00 91.44 103 LEU A CA 1
ATOM 777 C C . LEU A 1 103 ? -9.919 -9.987 15.858 1.00 91.44 103 LEU A C 1
ATOM 779 O O . LEU A 1 103 ? -9.130 -9.173 15.391 1.00 91.44 103 LEU A O 1
ATOM 783 N N . THR A 1 104 ? -9.633 -11.289 15.954 1.00 88.81 104 THR A N 1
ATOM 784 C CA . THR A 1 104 ? -8.338 -11.858 15.555 1.00 88.81 104 THR A CA 1
ATOM 785 C C . THR A 1 104 ? -8.016 -11.535 14.097 1.00 88.81 104 THR A C 1
ATOM 787 O O . THR A 1 104 ? -6.925 -11.053 13.802 1.00 88.81 104 THR A O 1
ATOM 790 N N . ALA A 1 105 ? -8.971 -11.725 13.183 1.00 77.25 105 ALA A N 1
ATOM 791 C CA . ALA A 1 105 ? -8.780 -11.405 11.772 1.00 77.25 105 ALA A CA 1
ATOM 792 C C . ALA A 1 105 ? -8.584 -9.899 11.531 1.00 77.25 105 ALA A C 1
ATOM 794 O O . ALA A 1 105 ? -7.823 -9.510 10.645 1.00 77.25 105 ALA A O 1
ATOM 795 N N . HIS A 1 106 ? -9.265 -9.040 12.296 1.00 83.06 106 HIS A N 1
ATOM 796 C CA . HIS A 1 106 ? -9.105 -7.593 12.181 1.00 83.06 106 HIS A CA 1
ATOM 797 C C . HIS A 1 106 ? -7.740 -7.126 12.704 1.00 83.06 106 HIS A C 1
ATOM 799 O O . HIS A 1 106 ? -7.064 -6.356 12.027 1.00 83.06 106 HIS A O 1
ATOM 805 N N . VAL A 1 107 ? -7.306 -7.636 13.860 1.00 82.62 107 VAL A N 1
ATOM 806 C CA . VAL A 1 107 ? -5.990 -7.344 14.446 1.00 82.62 107 VAL A CA 1
ATOM 807 C C . VAL A 1 107 ? -4.869 -7.843 13.541 1.00 82.62 107 VAL A C 1
ATOM 809 O O . VAL A 1 107 ? -3.928 -7.095 13.315 1.00 82.62 107 VAL A O 1
ATOM 812 N N . ALA A 1 108 ? -4.983 -9.040 12.956 1.00 72.88 108 ALA A N 1
ATOM 813 C CA . ALA A 1 108 ? -3.995 -9.551 12.002 1.00 72.88 108 ALA A CA 1
ATOM 814 C C . ALA A 1 108 ? -3.830 -8.610 10.797 1.00 72.88 108 ALA A C 1
ATOM 816 O O . ALA A 1 108 ? -2.718 -8.199 10.482 1.00 72.88 108 ALA A O 1
ATOM 817 N N . LYS A 1 109 ? -4.942 -8.161 10.201 1.00 67.12 109 LYS A N 1
ATOM 818 C CA . LYS A 1 109 ? -4.917 -7.179 9.104 1.00 67.12 109 LYS A CA 1
ATOM 819 C C . LYS A 1 109 ? -4.332 -5.831 9.527 1.00 67.12 109 LYS A C 1
ATOM 821 O O . LYS A 1 109 ? -3.676 -5.174 8.727 1.00 67.12 109 LYS A O 1
ATOM 826 N N . LEU A 1 110 ? -4.591 -5.376 10.754 1.00 68.31 110 LEU A N 1
ATOM 827 C CA . LEU A 1 110 ? -3.984 -4.149 11.276 1.00 68.31 110 LEU A CA 1
ATOM 828 C C . LEU A 1 110 ? -2.484 -4.329 11.514 1.00 68.31 110 LEU A C 1
ATOM 830 O O . LEU A 1 110 ? -1.716 -3.450 11.151 1.00 68.31 110 LEU A O 1
ATOM 834 N N . ALA A 1 111 ? -2.056 -5.467 12.056 1.00 65.75 111 ALA A N 1
ATOM 835 C CA . ALA A 1 111 ? -0.649 -5.788 12.261 1.00 65.75 111 ALA A CA 1
ATOM 836 C C . ALA A 1 111 ? 0.108 -5.843 10.926 1.00 65.75 111 ALA A C 1
ATOM 838 O O . ALA A 1 111 ? 1.134 -5.183 10.792 1.00 65.75 111 ALA A O 1
ATOM 839 N N . GLU A 1 112 ? -0.445 -6.516 9.914 1.00 61.00 112 GLU A N 1
ATOM 840 C CA . GLU A 1 112 ? 0.087 -6.526 8.542 1.00 61.00 112 GLU A CA 1
ATOM 841 C C . GLU A 1 112 ? 0.209 -5.110 7.955 1.00 61.00 112 GLU A C 1
ATOM 843 O O . GLU A 1 112 ? 1.173 -4.793 7.258 1.00 61.00 112 GLU A O 1
ATOM 848 N N . ARG A 1 113 ? -0.743 -4.220 8.258 1.00 65.38 113 ARG A N 1
ATOM 849 C CA . ARG A 1 113 ? -0.732 -2.834 7.766 1.00 65.38 113 ARG A CA 1
ATOM 850 C C . ARG A 1 113 ? 0.174 -1.892 8.560 1.00 65.38 113 ARG A C 1
ATOM 852 O O . ARG A 1 113 ? 0.655 -0.918 7.990 1.00 65.38 113 ARG A O 1
ATOM 859 N N . SER A 1 114 ? 0.351 -2.114 9.861 1.00 52.59 114 SER A N 1
ATOM 860 C CA . SER A 1 114 ? 0.911 -1.117 10.789 1.00 52.59 114 SER A CA 1
ATOM 861 C C . SER A 1 114 ? 2.233 -1.525 11.436 1.00 52.59 114 SER A C 1
ATOM 863 O O . SER A 1 114 ? 3.038 -0.648 11.730 1.00 52.59 114 SER A O 1
ATOM 865 N N . LEU A 1 115 ? 2.475 -2.820 11.656 1.00 53.31 115 LEU A N 1
ATOM 866 C CA . LEU A 1 115 ? 3.682 -3.335 12.322 1.00 53.31 115 LEU A CA 1
ATOM 867 C C . LEU A 1 115 ? 4.751 -3.829 11.341 1.00 53.31 115 LEU A C 1
ATOM 869 O O . LEU A 1 115 ? 5.791 -4.331 11.755 1.00 53.31 115 LEU A O 1
ATOM 873 N N . SER A 1 116 ? 4.544 -3.620 10.045 1.00 46.50 116 SER A N 1
ATOM 874 C CA . SER A 1 116 ? 5.515 -3.889 8.979 1.00 46.50 116 SER A CA 1
ATOM 875 C C . SER A 1 116 ? 6.667 -2.870 8.966 1.00 46.50 116 SER A C 1
ATOM 877 O O . SER A 1 116 ? 6.993 -2.314 7.922 1.00 46.50 116 SER A O 1
ATOM 879 N N . THR A 1 117 ? 7.247 -2.557 10.133 1.00 50.56 117 THR A N 1
ATOM 880 C CA . THR A 1 117 ? 8.350 -1.594 10.282 1.00 50.56 117 THR A CA 1
ATOM 881 C C . THR A 1 117 ? 9.308 -1.982 11.417 1.00 50.56 117 THR A C 1
ATOM 883 O O . THR A 1 117 ? 9.262 -1.392 12.485 1.00 50.56 117 THR A O 1
ATOM 886 N N . GLU A 1 118 ? 10.215 -2.925 11.162 1.00 42.78 118 GLU A N 1
ATOM 887 C CA . GLU A 1 118 ? 11.587 -2.936 11.701 1.00 42.78 118 GLU A CA 1
ATOM 888 C C . GLU A 1 118 ? 12.473 -3.698 10.698 1.00 42.78 118 GLU A C 1
ATOM 890 O O . GLU A 1 118 ? 12.287 -4.890 10.499 1.00 42.78 118 GLU A O 1
ATOM 895 N N . GLY A 1 119 ? 13.390 -2.987 10.024 1.00 43.88 119 GLY A N 1
ATOM 896 C CA . GLY A 1 119 ? 14.514 -3.547 9.254 1.00 43.88 119 GLY A CA 1
ATOM 897 C C . GLY A 1 119 ? 14.171 -4.564 8.157 1.00 43.88 119 GLY A C 1
ATOM 898 O O . GLY A 1 119 ? 14.137 -5.761 8.410 1.00 43.88 119 GLY A O 1
ATOM 899 N N . THR A 1 120 ? 14.035 -4.077 6.919 1.00 43.47 120 THR A N 1
ATOM 900 C CA . THR A 1 120 ? 13.714 -4.850 5.703 1.00 43.47 120 THR A CA 1
ATOM 901 C C . THR A 1 120 ? 12.254 -5.300 5.661 1.00 43.47 120 THR A C 1
ATOM 903 O O . THR A 1 120 ? 11.898 -6.411 6.051 1.00 43.47 120 THR A O 1
ATOM 906 N N . VAL A 1 121 ? 11.391 -4.424 5.128 1.00 51.53 121 VAL A N 1
ATOM 907 C CA . VAL A 1 121 ? 10.059 -4.832 4.662 1.00 51.53 121 VAL A CA 1
ATOM 908 C C . VAL A 1 121 ? 10.278 -5.979 3.683 1.00 51.53 121 VAL A C 1
ATOM 910 O O . VAL A 1 121 ? 11.066 -5.851 2.743 1.00 51.53 121 VAL A O 1
ATOM 913 N N . THR A 1 122 ? 9.638 -7.116 3.950 1.00 55.19 122 THR A N 1
ATOM 914 C CA . THR A 1 122 ? 9.746 -8.309 3.117 1.00 55.19 122 THR A CA 1
ATOM 915 C C . THR A 1 122 ? 9.392 -7.911 1.694 1.00 55.19 122 THR A C 1
ATOM 917 O O . THR A 1 122 ? 8.304 -7.402 1.427 1.00 55.19 122 THR A O 1
ATOM 920 N N . GLY A 1 123 ? 10.373 -8.044 0.810 1.00 72.19 123 GLY A N 1
ATOM 921 C CA . GLY A 1 123 ? 10.253 -7.596 -0.557 1.00 72.19 123 GLY A CA 1
ATOM 922 C C . GLY A 1 123 ? 9.182 -8.350 -1.337 1.00 72.19 123 GLY A C 1
ATOM 923 O O . GLY A 1 123 ? 8.881 -9.507 -1.047 1.00 72.19 123 GLY A O 1
ATOM 924 N N . GLY A 1 124 ? 8.619 -7.696 -2.349 1.00 91.19 124 GLY A N 1
ATOM 925 C CA . GLY A 1 124 ? 7.744 -8.357 -3.313 1.00 91.19 124 GLY A CA 1
ATOM 926 C C . GLY A 1 124 ? 8.530 -9.228 -4.295 1.00 91.19 124 GLY A C 1
ATOM 927 O O . GLY A 1 124 ? 9.737 -9.425 -4.173 1.00 91.19 124 GLY A O 1
ATOM 928 N N . LEU A 1 125 ? 7.847 -9.708 -5.328 1.00 96.06 125 LEU A N 1
ATOM 929 C CA . LEU A 1 125 ? 8.472 -10.342 -6.488 1.00 96.06 125 LEU A CA 1
ATOM 930 C C . LEU A 1 125 ? 8.053 -9.614 -7.760 1.00 96.06 125 LEU A C 1
ATOM 932 O O . LEU A 1 125 ? 6.936 -9.104 -7.855 1.00 96.06 125 LEU A O 1
ATOM 936 N N . VAL A 1 126 ? 8.918 -9.618 -8.766 1.00 98.19 126 VAL A N 1
ATOM 937 C CA . VAL A 1 126 ? 8.554 -9.223 -10.126 1.00 98.19 126 VAL A CA 1
ATOM 938 C C . VAL A 1 126 ? 7.773 -10.364 -10.774 1.00 98.19 126 VAL A C 1
ATOM 940 O O . VAL A 1 126 ? 8.306 -11.450 -10.987 1.00 98.19 126 VAL A O 1
ATOM 943 N N . SER A 1 127 ? 6.510 -10.135 -11.119 1.00 98.00 127 SER A N 1
ATOM 944 C CA . SER A 1 127 ? 5.694 -11.104 -11.862 1.00 98.00 127 SER A CA 1
ATOM 945 C C . SER A 1 127 ? 5.998 -11.063 -13.359 1.00 98.00 127 SER A C 1
ATOM 947 O O . SER A 1 127 ? 6.027 -12.101 -14.017 1.00 98.00 127 SER A O 1
ATOM 949 N N . ALA A 1 128 ? 6.229 -9.868 -13.907 1.00 98.56 128 ALA A N 1
ATOM 950 C CA . ALA A 1 128 ? 6.540 -9.672 -15.317 1.00 98.56 128 ALA A CA 1
ATOM 951 C C . ALA A 1 128 ? 7.283 -8.355 -15.551 1.00 98.56 128 ALA A C 1
ATOM 953 O O . ALA A 1 128 ? 7.168 -7.408 -14.769 1.00 98.56 128 ALA A O 1
ATOM 954 N N . VAL A 1 129 ? 7.995 -8.289 -16.674 1.00 98.56 129 VAL A N 1
ATOM 955 C CA . VAL A 1 129 ? 8.626 -7.067 -17.174 1.00 98.56 129 VAL A CA 1
ATOM 956 C C . VAL A 1 129 ? 8.239 -6.825 -18.625 1.00 98.56 129 VAL A C 1
ATOM 958 O O . VAL A 1 129 ? 8.094 -7.769 -19.404 1.00 98.56 129 VAL A O 1
ATOM 961 N N . SER A 1 130 ? 8.095 -5.555 -18.989 1.00 98.00 130 SER A N 1
ATOM 962 C CA . SER A 1 130 ? 7.496 -5.133 -20.252 1.00 98.00 130 SER A CA 1
ATOM 963 C C . SER A 1 130 ? 8.188 -3.891 -20.803 1.00 98.00 130 SER A C 1
ATOM 965 O O . SER A 1 130 ? 8.501 -2.939 -20.082 1.00 98.00 130 SER A O 1
ATOM 967 N N . SER A 1 131 ? 8.419 -3.869 -22.114 1.00 96.44 131 SER A N 1
ATOM 968 C CA . SER A 1 131 ? 9.012 -2.716 -22.800 1.00 96.44 131 SER A CA 1
ATOM 969 C C . SER A 1 131 ? 8.519 -2.611 -24.235 1.00 96.44 131 SER A C 1
ATOM 971 O O . SER A 1 131 ? 8.262 -3.621 -24.905 1.00 96.44 131 SER A O 1
ATOM 973 N N . ASN A 1 132 ? 8.402 -1.381 -24.738 1.00 93.06 132 ASN A N 1
ATOM 974 C CA . ASN A 1 132 ? 8.098 -1.171 -26.146 1.00 93.06 132 ASN A CA 1
ATOM 975 C C . ASN A 1 132 ? 8.868 0.000 -26.759 1.00 93.06 132 ASN A C 1
ATOM 977 O O . ASN A 1 132 ? 8.816 1.123 -26.258 1.00 93.06 132 ASN A O 1
ATOM 981 N N . ALA A 1 133 ? 9.501 -0.260 -27.903 1.00 87.94 133 ALA A N 1
ATOM 982 C CA . ALA A 1 133 ? 10.156 0.757 -28.718 1.00 87.94 133 ALA A CA 1
ATOM 983 C C . ALA A 1 133 ? 9.154 1.645 -29.471 1.00 87.94 133 ALA A C 1
ATOM 985 O O . ALA A 1 133 ? 9.481 2.765 -29.857 1.00 87.94 133 ALA A O 1
ATOM 986 N N . THR A 1 134 ? 7.923 1.168 -29.680 1.00 86.44 134 THR A N 1
ATOM 987 C CA . THR A 1 134 ? 6.868 1.931 -30.359 1.00 86.44 134 THR A CA 1
ATOM 988 C C . THR A 1 134 ? 5.926 2.609 -29.371 1.00 86.44 134 THR A C 1
ATOM 990 O O . THR A 1 134 ? 5.624 2.060 -28.313 1.00 86.44 134 THR A O 1
ATOM 993 N N . TYR A 1 135 ? 5.399 3.778 -29.748 1.00 79.06 135 TYR A N 1
ATOM 994 C CA . TYR A 1 135 ? 4.407 4.509 -28.958 1.00 79.06 135 TYR A CA 1
ATOM 995 C C . TYR A 1 135 ? 3.035 3.814 -28.997 1.00 79.06 135 TYR A C 1
ATOM 997 O O . TYR A 1 135 ? 2.182 4.138 -29.823 1.00 79.06 135 TYR A O 1
ATOM 1005 N N . SER A 1 136 ? 2.829 2.857 -28.095 1.00 85.44 136 SER A N 1
ATOM 1006 C CA . SER A 1 136 ? 1.553 2.182 -27.841 1.00 85.44 136 SER A CA 1
ATOM 1007 C C . SER A 1 136 ? 1.186 2.259 -26.360 1.00 85.44 136 SER A C 1
ATOM 1009 O O . SER A 1 136 ? 2.047 2.474 -25.509 1.00 85.44 136 SER A O 1
ATOM 1011 N N . PHE A 1 137 ? -0.103 2.091 -26.052 1.00 87.94 137 PHE A N 1
ATOM 1012 C CA . PHE A 1 137 ? -0.586 2.072 -24.668 1.00 87.94 137 PHE A CA 1
ATOM 1013 C C . PHE A 1 137 ? -0.096 0.825 -23.917 1.00 87.94 137 PHE A C 1
ATOM 1015 O O . PHE A 1 137 ? 0.511 0.941 -22.859 1.00 87.94 137 PHE A O 1
ATOM 1022 N N . THR A 1 138 ? -0.299 -0.350 -24.509 1.00 92.56 138 THR A N 1
ATOM 1023 C CA . THR A 1 138 ? 0.157 -1.641 -23.985 1.00 92.56 138 THR A CA 1
ATOM 1024 C C . THR A 1 138 ? 1.616 -1.902 -24.345 1.00 92.56 138 THR A C 1
ATOM 1026 O O . THR A 1 138 ? 2.068 -1.531 -25.436 1.00 92.56 138 THR A O 1
ATOM 1029 N N . LYS A 1 139 ? 2.341 -2.579 -23.452 1.00 93.62 139 LYS A N 1
ATOM 1030 C CA . LYS A 1 139 ? 3.715 -3.040 -23.657 1.00 93.62 139 LYS A CA 1
ATOM 1031 C C . LYS A 1 139 ? 3.758 -4.573 -23.646 1.00 93.62 139 LYS A C 1
ATOM 1033 O O . LYS A 1 139 ? 3.225 -5.173 -22.720 1.00 93.62 139 LYS A O 1
ATOM 1038 N N . PRO A 1 140 ? 4.376 -5.223 -24.645 1.00 95.62 140 PRO A N 1
ATOM 1039 C CA . PRO A 1 140 ? 4.561 -6.668 -24.618 1.00 95.62 140 PRO A CA 1
ATOM 1040 C C . PRO A 1 140 ? 5.567 -7.073 -23.532 1.00 95.62 140 PRO A C 1
ATOM 1042 O O . PRO A 1 140 ? 6.568 -6.382 -23.313 1.00 95.62 140 PRO A O 1
ATOM 1045 N N . ASN A 1 141 ? 5.323 -8.229 -22.915 1.00 98.12 141 ASN A N 1
ATOM 1046 C CA . ASN A 1 141 ? 6.242 -8.821 -21.948 1.00 98.12 141 ASN A CA 1
ATOM 1047 C C . ASN A 1 141 ? 7.581 -9.196 -22.598 1.00 98.12 141 ASN A C 1
ATOM 1049 O O . ASN A 1 141 ? 7.661 -9.523 -23.790 1.00 98.12 141 ASN A O 1
ATOM 1053 N N . ARG A 1 142 ? 8.634 -9.171 -21.785 1.00 97.81 142 ARG A N 1
ATOM 1054 C CA . ARG A 1 142 ? 10.004 -9.559 -22.123 1.00 97.81 142 ARG A CA 1
ATOM 1055 C C . ARG A 1 142 ? 10.516 -10.592 -21.126 1.00 97.81 142 ARG A C 1
ATOM 1057 O O . ARG A 1 142 ? 10.001 -10.701 -20.018 1.00 97.81 142 ARG A O 1
ATOM 1064 N N . GLU A 1 143 ? 11.552 -11.322 -21.524 1.00 97.56 143 GLU A N 1
ATOM 1065 C CA . GLU A 1 143 ? 12.298 -12.192 -20.605 1.00 97.56 143 GLU A CA 1
ATOM 1066 C C . GLU A 1 143 ? 13.085 -11.371 -19.573 1.00 97.56 143 GLU A C 1
ATOM 1068 O O . GLU A 1 143 ? 13.252 -11.794 -18.434 1.00 97.56 143 GLU A O 1
ATOM 1073 N N . SER A 1 144 ? 13.533 -10.177 -19.963 1.00 97.81 144 SER A N 1
ATOM 1074 C CA . SER A 1 144 ? 14.191 -9.203 -19.096 1.00 97.81 144 SER A CA 1
ATOM 1075 C C . SER A 1 144 ? 14.051 -7.783 -19.655 1.00 97.81 144 SER A C 1
ATOM 1077 O O . SER A 1 144 ? 13.734 -7.588 -20.834 1.00 97.81 144 SER A O 1
ATOM 1079 N N . ILE A 1 145 ? 14.302 -6.782 -18.811 1.00 98.25 145 ILE A N 1
ATOM 1080 C CA . ILE A 1 145 ? 14.504 -5.387 -19.220 1.00 98.25 145 ILE A CA 1
ATOM 1081 C C . ILE A 1 145 ? 15.771 -4.822 -18.571 1.00 98.25 145 ILE A C 1
ATOM 1083 O O . ILE A 1 145 ? 16.065 -5.131 -17.419 1.00 98.25 145 ILE A O 1
ATOM 1087 N N . THR A 1 146 ? 16.488 -3.956 -19.285 1.00 98.06 146 THR A N 1
ATOM 1088 C CA . THR A 1 146 ? 17.630 -3.205 -18.741 1.00 98.06 146 THR A CA 1
ATOM 1089 C C . THR A 1 146 ? 17.165 -1.818 -18.305 1.00 98.06 146 THR A C 1
ATOM 1091 O O . THR A 1 146 ? 16.582 -1.078 -19.100 1.00 98.06 146 THR A O 1
ATOM 1094 N N . LEU A 1 147 ? 17.420 -1.441 -17.055 1.00 97.88 147 LEU A N 1
ATOM 1095 C CA . LEU A 1 147 ? 17.223 -0.088 -16.546 1.00 97.88 147 LEU A CA 1
ATOM 1096 C C . LEU A 1 147 ? 18.519 0.709 -16.670 1.00 97.88 147 LEU A C 1
ATOM 1098 O O . LEU A 1 147 ? 19.590 0.264 -16.266 1.00 97.88 147 LEU A O 1
ATOM 1102 N N . LEU A 1 148 ? 18.407 1.921 -17.198 1.00 96.12 148 LEU A N 1
ATOM 1103 C CA . LEU A 1 148 ? 19.503 2.858 -17.384 1.00 96.12 148 LEU A CA 1
ATOM 1104 C C . LEU A 1 148 ? 19.327 4.032 -16.415 1.00 96.12 148 LEU A C 1
ATOM 1106 O O . LEU A 1 148 ? 18.292 4.710 -16.435 1.00 96.12 148 LEU A O 1
ATOM 1110 N N . ALA A 1 149 ? 20.334 4.273 -15.570 1.00 93.38 149 ALA A N 1
ATOM 1111 C CA . ALA A 1 149 ? 20.304 5.318 -14.547 1.00 93.38 149 ALA A CA 1
ATOM 1112 C C . ALA A 1 149 ? 19.950 6.688 -15.146 1.00 93.38 149 ALA A C 1
ATOM 1114 O O . ALA A 1 149 ? 20.539 7.126 -16.134 1.00 93.38 149 ALA A O 1
ATOM 1115 N N . GLY A 1 150 ? 18.945 7.351 -14.567 1.00 89.62 150 GLY A N 1
ATOM 1116 C CA . GLY A 1 150 ? 18.446 8.646 -15.036 1.00 89.62 150 GLY A CA 1
ATOM 1117 C C . GLY A 1 150 ? 17.761 8.649 -16.411 1.00 89.62 150 GLY A C 1
ATOM 1118 O O . GLY A 1 150 ? 17.380 9.721 -16.884 1.00 89.62 150 GLY A O 1
ATOM 1119 N N . LEU A 1 151 ? 17.591 7.492 -17.058 1.00 89.50 151 LEU A N 1
ATOM 1120 C CA . LEU A 1 151 ? 17.029 7.380 -18.405 1.00 89.50 151 LEU A CA 1
ATOM 1121 C C . LEU A 1 151 ? 15.746 6.541 -18.440 1.00 89.50 151 LEU A C 1
ATOM 1123 O O . LEU A 1 151 ? 14.825 6.910 -19.164 1.00 89.50 151 LEU A O 1
ATOM 1127 N N . GLY A 1 152 ? 15.644 5.464 -17.660 1.00 94.00 152 GLY A N 1
ATOM 1128 C CA . GLY A 1 152 ? 14.505 4.537 -17.697 1.00 94.00 152 GLY A CA 1
ATOM 1129 C C . GLY A 1 152 ? 14.839 3.219 -18.378 1.00 94.00 152 GLY A C 1
ATOM 1130 O O . GLY A 1 152 ? 15.971 2.755 -18.297 1.00 94.00 152 GLY A O 1
ATOM 1131 N N . VAL A 1 153 ? 13.853 2.592 -19.014 1.00 96.31 153 VAL A N 1
ATOM 1132 C CA . VAL A 1 153 ? 14.022 1.270 -19.637 1.00 96.31 153 VAL A CA 1
ATOM 1133 C C . VAL A 1 153 ? 14.714 1.385 -20.998 1.00 96.31 153 VAL A C 1
ATOM 1135 O O . VAL A 1 153 ? 14.253 2.121 -21.871 1.00 96.31 153 VAL A O 1
ATOM 1138 N N . GLU A 1 154 ? 15.799 0.641 -21.203 1.00 95.25 154 GLU A N 1
ATOM 1139 C CA . GLU A 1 154 ? 16.509 0.570 -22.481 1.00 95.25 154 GLU A CA 1
ATOM 1140 C C . GLU A 1 154 ? 15.561 0.172 -23.623 1.00 95.25 154 GLU A C 1
ATOM 1142 O O . GLU A 1 154 ? 14.791 -0.785 -23.526 1.00 95.25 154 GLU A O 1
ATOM 1147 N N . GLY A 1 155 ? 15.598 0.939 -24.716 1.00 87.50 155 GLY A N 1
ATOM 1148 C CA . GLY A 1 155 ? 14.755 0.698 -25.887 1.00 87.50 155 GLY A CA 1
ATOM 1149 C C . GLY A 1 155 ? 13.267 1.018 -25.696 1.00 87.50 155 GLY A C 1
ATOM 1150 O O . GLY A 1 155 ? 12.500 0.793 -26.628 1.00 87.50 155 GLY A O 1
ATOM 1151 N N . ASP A 1 156 ? 12.837 1.554 -24.546 1.00 90.50 156 ASP A N 1
ATOM 1152 C CA . ASP A 1 156 ? 11.459 2.012 -24.350 1.00 90.50 156 ASP A CA 1
ATOM 1153 C C . ASP A 1 156 ? 11.262 3.442 -24.863 1.00 90.50 156 ASP A C 1
ATOM 1155 O O . ASP A 1 156 ? 12.072 4.337 -24.619 1.00 90.50 156 ASP A O 1
ATOM 1159 N N . VAL A 1 157 ? 10.139 3.689 -25.535 1.00 83.19 157 VAL A N 1
ATOM 1160 C CA . VAL A 1 157 ? 9.805 5.004 -26.107 1.00 83.19 157 VAL A CA 1
ATOM 1161 C C . VAL A 1 157 ? 9.703 6.127 -25.060 1.00 83.19 157 VAL A C 1
ATOM 1163 O O . VAL A 1 157 ? 9.813 7.308 -25.397 1.00 83.19 157 VAL A O 1
ATOM 1166 N N . HIS A 1 158 ? 9.493 5.783 -23.786 1.00 79.81 158 HIS A N 1
ATOM 1167 C CA . HIS A 1 158 ? 9.407 6.748 -22.689 1.00 79.81 158 HIS A CA 1
ATOM 1168 C C . HIS A 1 158 ? 10.762 7.052 -22.033 1.00 79.81 158 HIS A C 1
ATOM 1170 O O . HIS A 1 158 ? 10.815 7.901 -21.138 1.00 79.81 158 HIS A O 1
ATOM 1176 N N . ALA A 1 159 ? 11.845 6.406 -22.475 1.00 68.69 159 ALA A N 1
ATOM 1177 C CA . ALA A 1 159 ? 13.172 6.607 -21.917 1.00 68.69 159 ALA A CA 1
ATOM 1178 C C . ALA A 1 159 ? 13.774 7.972 -22.295 1.00 68.69 159 ALA A C 1
ATOM 1180 O O . ALA A 1 159 ? 13.669 8.459 -23.425 1.00 68.69 159 ALA A O 1
ATOM 1181 N N . GLY A 1 160 ? 14.445 8.595 -21.331 1.00 71.56 160 GLY A N 1
ATOM 1182 C CA . GLY A 1 160 ? 15.267 9.786 -21.498 1.00 71.56 160 GLY A CA 1
ATOM 1183 C C . GLY A 1 160 ? 15.223 10.729 -20.298 1.00 71.56 160 GLY A C 1
ATOM 1184 O O . GLY A 1 160 ? 14.336 10.645 -19.452 1.00 71.56 160 GLY A O 1
ATOM 1185 N N . VAL A 1 161 ? 16.186 11.654 -20.272 1.00 67.12 161 VAL A N 1
ATOM 1186 C CA . VAL A 1 161 ? 16.433 12.586 -19.154 1.00 67.12 161 VAL A CA 1
ATOM 1187 C C . VAL A 1 161 ? 15.276 13.567 -18.934 1.00 67.12 161 VAL A C 1
ATOM 1189 O O . VAL A 1 161 ? 14.930 13.886 -17.797 1.00 67.12 161 VAL A O 1
ATOM 1192 N N . THR A 1 162 ? 14.652 14.036 -20.017 1.00 70.75 162 THR A N 1
ATOM 1193 C CA . THR A 1 162 ? 13.526 14.978 -19.977 1.00 70.75 162 THR A CA 1
ATOM 1194 C C . THR A 1 162 ? 12.202 14.305 -20.311 1.00 70.75 162 THR A C 1
ATOM 1196 O O . THR A 1 162 ? 12.175 13.253 -20.958 1.00 70.75 162 THR A O 1
ATOM 1199 N N . VAL A 1 163 ? 11.093 14.902 -19.858 1.00 66.31 163 VAL A N 1
ATOM 1200 C CA . VAL A 1 163 ? 9.736 14.379 -20.062 1.00 66.31 163 VAL A CA 1
ATOM 1201 C C . VAL A 1 163 ? 9.510 13.981 -21.524 1.00 66.31 163 VAL A C 1
ATOM 1203 O O . VAL A 1 163 ? 9.691 14.782 -22.433 1.00 66.31 163 VAL A O 1
ATOM 1206 N N . LYS A 1 164 ? 9.068 12.740 -21.754 1.00 61.38 164 LYS A N 1
ATOM 1207 C CA . LYS A 1 164 ? 8.775 12.206 -23.100 1.00 61.38 164 LYS A CA 1
ATOM 1208 C C . LYS A 1 164 ? 7.291 12.190 -23.458 1.00 61.38 164 LYS A C 1
ATOM 1210 O O . LYS A 1 164 ? 6.917 11.978 -24.609 1.00 61.38 164 LYS A O 1
ATOM 1215 N N . HIS A 1 165 ? 6.414 12.432 -22.485 1.00 62.16 165 HIS A N 1
ATOM 1216 C CA . HIS A 1 165 ? 4.975 12.402 -22.714 1.00 62.16 165 HIS A CA 1
ATOM 1217 C C . HIS A 1 165 ? 4.520 13.627 -23.523 1.00 62.16 165 HIS A C 1
ATOM 1219 O O . HIS A 1 165 ? 4.628 14.759 -23.048 1.00 62.16 165 HIS A O 1
ATOM 1225 N N . ARG A 1 166 ? 3.938 13.397 -24.710 1.00 62.78 166 ARG A N 1
ATOM 1226 C CA . ARG A 1 166 ? 3.566 14.434 -25.698 1.00 62.78 166 ARG A CA 1
ATOM 1227 C C . ARG A 1 166 ? 2.825 15.634 -25.096 1.00 62.78 166 ARG A C 1
ATOM 1229 O O . ARG A 1 166 ? 3.145 16.771 -25.413 1.00 62.78 166 ARG A O 1
ATOM 1236 N N . SER A 1 167 ? 1.879 15.389 -24.184 1.00 60.16 167 SER A N 1
ATOM 1237 C CA . SER A 1 167 ? 1.100 16.460 -23.538 1.00 60.16 167 SER A CA 1
ATOM 1238 C C . SER A 1 167 ? 1.922 17.377 -22.621 1.00 60.16 167 SER A C 1
ATOM 1240 O O . SER A 1 167 ? 1.527 18.522 -22.439 1.00 60.16 167 SER A O 1
ATOM 1242 N N . ARG A 1 168 ? 3.014 16.891 -22.020 1.00 58.66 168 ARG A N 1
ATOM 1243 C CA . ARG A 1 168 ? 3.862 17.672 -21.103 1.00 58.66 168 ARG A CA 1
ATOM 1244 C C . ARG A 1 168 ? 5.069 18.283 -21.800 1.00 58.66 168 ARG A C 1
ATOM 1246 O O . ARG A 1 168 ? 5.442 19.393 -21.460 1.00 58.66 168 ARG A O 1
ATOM 1253 N N . VAL A 1 169 ? 5.595 17.621 -22.833 1.00 59.41 169 VAL A N 1
ATOM 1254 C CA . VAL A 1 169 ? 6.572 18.216 -23.765 1.00 59.41 169 VAL A CA 1
ATOM 1255 C C . VAL A 1 169 ? 6.029 19.518 -24.356 1.00 59.41 169 VAL A C 1
ATOM 1257 O O . VAL A 1 169 ? 6.764 20.486 -24.494 1.00 59.41 169 VAL A O 1
ATOM 1260 N N . ALA A 1 170 ? 4.727 19.555 -24.658 1.00 63.06 170 ALA A N 1
ATOM 1261 C CA . ALA A 1 170 ? 4.051 20.759 -25.132 1.00 63.06 170 ALA A CA 1
ATOM 1262 C C . ALA A 1 170 ? 3.957 21.884 -24.078 1.00 63.06 170 ALA A C 1
ATOM 1264 O O . ALA A 1 170 ? 3.741 23.029 -24.459 1.00 63.06 170 ALA A O 1
ATOM 1265 N N . GLN A 1 171 ? 4.088 21.573 -22.781 1.00 65.62 171 GLN A N 1
ATOM 1266 C CA . GLN A 1 171 ? 4.088 22.558 -21.692 1.00 65.62 171 GLN A CA 1
ATOM 1267 C C . GLN A 1 171 ? 5.505 23.050 -21.383 1.00 65.62 171 GLN A C 1
ATOM 1269 O O . GLN A 1 171 ? 5.731 24.253 -21.350 1.00 65.62 171 GLN A O 1
ATOM 1274 N N . ASP A 1 172 ? 6.448 22.130 -21.175 1.00 64.50 172 ASP A N 1
ATOM 1275 C CA . ASP A 1 172 ? 7.869 22.432 -21.010 1.00 64.50 172 ASP A CA 1
ATOM 1276 C C . ASP A 1 172 ? 8.710 21.166 -21.292 1.00 64.50 172 ASP A C 1
ATOM 1278 O O . ASP A 1 172 ? 8.654 20.193 -20.529 1.00 64.50 172 ASP A O 1
ATOM 1282 N N . PRO A 1 173 ? 9.499 21.146 -22.381 1.00 66.94 173 PRO A N 1
ATOM 1283 C CA . PRO A 1 173 ? 10.313 19.999 -22.773 1.00 66.94 173 PRO A CA 1
ATOM 1284 C C . PRO A 1 173 ? 11.579 19.810 -21.920 1.00 66.94 173 PRO A C 1
ATOM 1286 O O . PRO A 1 173 ? 12.269 18.805 -22.098 1.00 66.94 173 PRO A O 1
ATOM 1289 N N . THR A 1 174 ? 11.909 20.750 -21.025 1.00 72.50 174 THR A N 1
ATOM 1290 C CA . THR A 1 174 ? 13.113 20.700 -20.175 1.00 72.50 174 THR A CA 1
ATOM 1291 C C . THR A 1 174 ? 12.879 20.032 -18.822 1.00 72.50 174 THR A C 1
ATOM 1293 O O . THR A 1 174 ? 13.842 19.714 -18.124 1.00 72.50 174 THR A O 1
ATOM 1296 N N . GLN A 1 175 ? 11.618 19.759 -18.463 1.00 70.12 175 GLN A N 1
ATOM 1297 C CA . GLN A 1 175 ? 11.284 19.139 -17.183 1.00 70.12 175 GLN A CA 1
ATOM 1298 C C . GLN A 1 175 ? 11.969 17.771 -17.017 1.00 70.12 175 GLN A C 1
ATOM 1300 O O . GLN A 1 175 ? 11.969 16.971 -17.964 1.00 70.12 175 GLN A O 1
ATOM 1305 N N . PRO A 1 176 ? 12.488 17.458 -15.814 1.00 75.19 176 PRO A N 1
ATOM 1306 C CA . PRO A 1 176 ? 13.014 16.137 -15.498 1.00 75.19 176 PRO A CA 1
ATOM 1307 C C . PRO A 1 176 ? 11.972 15.043 -15.738 1.00 75.19 176 PRO A C 1
ATOM 1309 O O . PRO A 1 176 ? 10.799 15.180 -15.379 1.00 75.19 176 PRO A O 1
ATOM 1312 N N . ASN A 1 177 ? 12.391 13.928 -16.332 1.00 80.88 177 ASN A N 1
ATOM 1313 C CA . ASN A 1 177 ? 11.515 12.779 -16.500 1.00 80.88 177 ASN A CA 1
ATOM 1314 C C . ASN A 1 177 ? 11.320 12.063 -15.159 1.00 80.88 177 ASN A C 1
ATOM 1316 O O . ASN A 1 177 ? 12.166 11.275 -14.750 1.00 80.88 177 ASN A O 1
ATOM 1320 N N . LEU A 1 178 ? 10.196 12.319 -14.490 1.00 81.69 178 LEU A N 1
ATOM 1321 C CA . LEU A 1 178 ? 9.808 11.631 -13.249 1.00 81.69 178 LEU A CA 1
ATOM 1322 C C . LEU A 1 178 ? 9.081 10.297 -13.487 1.00 81.69 178 LEU A C 1
ATOM 1324 O O . LEU A 1 178 ? 8.603 9.680 -12.539 1.00 81.69 178 LEU A O 1
ATOM 1328 N N . ARG A 1 179 ? 8.940 9.885 -14.752 1.00 85.50 179 ARG A N 1
ATOM 1329 C CA . ARG A 1 179 ? 8.137 8.742 -15.206 1.00 85.50 179 ARG A CA 1
ATOM 1330 C C . ARG A 1 179 ? 8.993 7.795 -16.047 1.00 85.50 179 ARG A C 1
ATOM 1332 O O . ARG A 1 179 ? 8.630 7.457 -17.171 1.00 85.50 179 ARG A O 1
ATOM 1339 N N . GLN A 1 180 ? 10.169 7.451 -15.528 1.00 93.00 180 GLN A N 1
ATOM 1340 C CA . GLN A 1 180 ? 11.154 6.641 -16.250 1.00 93.00 180 GLN A CA 1
ATOM 1341 C C . GLN A 1 180 ? 10.777 5.161 -16.248 1.00 93.00 180 GLN A C 1
ATOM 1343 O O . GLN A 1 180 ? 10.997 4.472 -17.242 1.00 93.00 180 GLN A O 1
ATOM 1348 N N . VAL A 1 181 ? 10.198 4.687 -15.142 1.00 96.94 181 VAL A N 1
ATOM 1349 C CA . VAL A 1 181 ? 9.690 3.323 -14.993 1.00 96.94 181 VAL A CA 1
ATOM 1350 C C . VAL A 1 181 ? 8.309 3.393 -14.343 1.00 96.94 181 VAL A C 1
ATOM 1352 O O . VAL A 1 181 ? 8.088 4.144 -13.394 1.00 96.94 181 VAL A O 1
ATOM 1355 N N . HIS A 1 182 ? 7.357 2.644 -14.893 1.00 97.62 182 HIS A N 1
ATOM 1356 C CA . HIS A 1 182 ? 5.993 2.528 -14.377 1.00 97.62 182 HIS A CA 1
ATOM 1357 C C . HIS A 1 182 ? 5.807 1.141 -13.758 1.00 97.62 182 HIS A C 1
ATOM 1359 O O . HIS A 1 182 ? 6.141 0.144 -14.400 1.00 97.62 182 HIS A O 1
ATOM 1365 N N . LEU A 1 183 ? 5.289 1.083 -12.530 1.00 98.38 183 LEU A N 1
ATOM 1366 C CA . LEU A 1 183 ? 5.097 -0.156 -11.781 1.00 98.38 183 LEU A CA 1
ATOM 1367 C C . LEU A 1 183 ? 3.628 -0.332 -11.398 1.00 98.38 183 LEU A C 1
ATOM 1369 O O . LEU A 1 183 ? 3.014 0.609 -10.893 1.00 98.38 183 LEU A O 1
ATOM 1373 N N . ILE A 1 184 ? 3.082 -1.534 -11.586 1.00 98.31 184 ILE A N 1
ATOM 1374 C CA . ILE A 1 184 ? 1.729 -1.914 -11.145 1.00 98.31 184 ILE A CA 1
ATOM 1375 C C . ILE A 1 184 ? 1.800 -3.219 -10.346 1.00 98.31 184 ILE A C 1
ATOM 1377 O O . ILE A 1 184 ? 2.575 -4.110 -10.668 1.00 98.31 184 ILE A O 1
ATOM 1381 N N . HIS A 1 185 ? 0.978 -3.326 -9.306 1.00 97.06 185 HIS A N 1
ATOM 1382 C CA . HIS A 1 185 ? 0.838 -4.524 -8.485 1.00 97.06 185 HIS A CA 1
ATOM 1383 C C . HIS A 1 185 ? -0.212 -5.470 -9.104 1.00 97.06 185 HIS A C 1
ATOM 1385 O O . HIS A 1 185 ? -1.288 -5.031 -9.513 1.00 97.06 185 HIS A O 1
ATOM 1391 N N . GLU A 1 186 ? 0.105 -6.758 -9.212 1.00 96.19 186 GLU A N 1
ATOM 1392 C CA . GLU A 1 186 ? -0.712 -7.802 -9.848 1.00 96.19 186 GLU A CA 1
ATOM 1393 C C . GLU A 1 186 ? -2.057 -8.007 -9.135 1.00 96.19 186 GLU A C 1
ATOM 1395 O O . GLU A 1 186 ? -3.054 -8.391 -9.753 1.00 96.19 186 GLU A O 1
ATOM 1400 N N . GLU A 1 187 ? -2.125 -7.686 -7.845 1.00 95.62 187 GLU A N 1
ATOM 1401 C CA . GLU A 1 187 ? -3.344 -7.743 -7.046 1.00 95.62 187 GLU A CA 1
ATOM 1402 C C . GLU A 1 187 ? -4.436 -6.836 -7.639 1.00 95.62 187 GLU A C 1
ATOM 1404 O O . GLU A 1 187 ? -5.608 -7.217 -7.630 1.00 95.62 187 GLU A O 1
ATOM 1409 N N . LEU A 1 188 ? -4.069 -5.716 -8.286 1.00 95.00 188 LEU A N 1
ATOM 1410 C CA . LEU A 1 188 ? -5.018 -4.884 -9.031 1.00 95.00 188 LEU A CA 1
ATOM 1411 C C . LEU A 1 188 ? -5.707 -5.679 -10.139 1.00 95.00 188 LEU A C 1
ATOM 1413 O O . LEU A 1 188 ? -6.909 -5.544 -10.343 1.00 95.00 188 LEU A O 1
ATOM 1417 N N . PHE A 1 189 ? -4.967 -6.502 -10.880 1.00 96.06 189 PHE A N 1
ATOM 1418 C CA . PHE A 1 189 ? -5.533 -7.279 -11.982 1.00 96.06 189 PHE A CA 1
ATOM 1419 C C . PHE A 1 189 ? -6.509 -8.331 -11.465 1.00 96.06 189 PHE A C 1
ATOM 1421 O O . PHE A 1 189 ? -7.567 -8.532 -12.060 1.00 96.06 189 PHE A O 1
ATOM 1428 N N . THR A 1 190 ? -6.209 -8.924 -10.309 1.00 92.38 190 THR A N 1
ATOM 1429 C CA . THR A 1 190 ? -7.133 -9.828 -9.615 1.00 92.38 190 THR A CA 1
ATOM 1430 C C . THR A 1 190 ? -8.413 -9.095 -9.191 1.00 92.38 19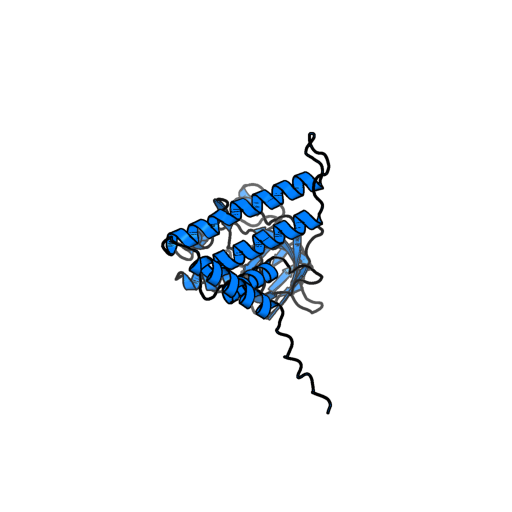0 THR A C 1
ATOM 1432 O O . THR A 1 190 ? -9.516 -9.582 -9.454 1.00 92.38 190 THR A O 1
ATOM 1435 N N . GLU A 1 191 ? -8.295 -7.893 -8.610 1.00 91.81 191 GLU A N 1
ATOM 1436 C CA . GLU A 1 191 ? -9.450 -7.049 -8.259 1.00 91.81 191 GLU A CA 1
ATOM 1437 C C . GLU A 1 191 ? -10.304 -6.683 -9.483 1.00 91.81 191 GLU A C 1
ATOM 1439 O O . GLU A 1 191 ? -11.537 -6.666 -9.408 1.00 91.81 191 GLU A O 1
ATOM 1444 N N . LEU A 1 192 ? -9.658 -6.366 -10.606 1.00 93.56 192 LEU A N 1
ATOM 1445 C CA . LEU A 1 192 ? -10.312 -5.993 -11.857 1.00 93.56 192 LEU A CA 1
ATOM 1446 C C . LEU A 1 192 ? -11.018 -7.187 -12.509 1.00 93.56 192 LEU A C 1
ATOM 1448 O O . LEU A 1 192 ? -12.155 -7.044 -12.968 1.00 93.56 192 LEU A O 1
ATOM 1452 N N . ALA A 1 193 ? -10.407 -8.373 -12.481 1.00 93.50 193 ALA A N 1
ATOM 1453 C CA . ALA A 1 193 ? -10.993 -9.599 -13.015 1.00 93.50 193 ALA A CA 1
ATOM 1454 C C . ALA A 1 193 ? -12.303 -9.957 -12.301 1.00 93.50 193 ALA A C 1
ATOM 1456 O O . ALA A 1 193 ? -13.292 -10.288 -12.960 1.00 93.50 193 ALA A O 1
ATOM 1457 N N . ALA A 1 194 ? -12.355 -9.793 -10.973 1.00 91.00 194 ALA A N 1
ATOM 1458 C CA . ALA A 1 194 ? -13.576 -9.971 -10.181 1.00 91.00 194 ALA A CA 1
ATOM 1459 C C . ALA A 1 194 ? -14.701 -8.988 -10.568 1.00 91.00 194 ALA A C 1
ATOM 1461 O O . ALA A 1 194 ? -15.877 -9.252 -10.326 1.00 91.00 194 ALA A O 1
ATOM 1462 N N . GLN A 1 195 ? -14.351 -7.867 -11.200 1.00 91.81 195 GLN A N 1
ATOM 1463 C CA . GLN A 1 195 ? -15.278 -6.847 -11.696 1.00 91.81 195 GLN A CA 1
ATOM 1464 C C . GLN A 1 195 ? -15.574 -6.992 -13.198 1.00 91.81 195 GLN A C 1
ATOM 1466 O O . GLN A 1 195 ? -16.185 -6.103 -13.789 1.00 91.81 195 GLN A O 1
ATOM 1471 N N . GLY A 1 196 ? -15.155 -8.101 -13.817 1.00 93.94 196 GLY A N 1
ATOM 1472 C CA . GLY A 1 196 ? -15.383 -8.395 -15.233 1.00 93.94 196 GLY A CA 1
ATOM 1473 C C . GLY A 1 196 ? -14.341 -7.804 -16.186 1.00 93.94 196 GLY A C 1
ATOM 1474 O O . GLY A 1 196 ? -14.525 -7.877 -17.401 1.00 93.94 196 GLY A O 1
ATOM 1475 N N . HIS A 1 197 ? -13.243 -7.243 -15.672 1.00 94.75 197 HIS A N 1
ATOM 1476 C CA . HIS A 1 197 ? -12.167 -6.673 -16.479 1.00 94.75 197 HIS A CA 1
ATOM 1477 C C . HIS A 1 197 ? -10.938 -7.588 -16.495 1.00 94.75 197 HIS A C 1
ATOM 1479 O O . HIS A 1 197 ? -10.234 -7.712 -15.499 1.00 94.75 197 HIS A O 1
ATOM 1485 N N . GLN A 1 198 ? -10.675 -8.235 -17.631 1.00 95.31 198 GLN A N 1
ATOM 1486 C CA . GLN A 1 198 ? -9.500 -9.086 -17.815 1.00 95.31 198 GLN A CA 1
ATOM 1487 C C . GLN A 1 198 ? -8.321 -8.226 -18.277 1.00 95.31 198 GLN A C 1
ATOM 1489 O O . GLN A 1 198 ? -8.338 -7.731 -19.399 1.00 95.31 198 GLN A O 1
ATOM 1494 N N . VAL A 1 199 ? -7.323 -8.058 -17.409 1.00 95.75 199 VAL A N 1
ATOM 1495 C CA . VAL A 1 199 ? -6.110 -7.272 -17.671 1.00 95.75 199 VAL A CA 1
ATOM 1496 C C . VAL A 1 199 ? -4.892 -8.140 -17.382 1.00 95.75 199 VAL A C 1
ATOM 1498 O O . VAL A 1 199 ? -4.828 -8.796 -16.344 1.00 95.75 199 VAL A O 1
ATOM 1501 N N . ARG A 1 200 ? -3.933 -8.158 -18.303 1.00 96.56 200 ARG A N 1
ATOM 1502 C CA . ARG A 1 200 ? -2.666 -8.889 -18.195 1.00 96.56 200 ARG A CA 1
ATOM 1503 C C . ARG A 1 200 ? -1.497 -7.933 -17.940 1.00 96.56 200 ARG A C 1
ATOM 1505 O O . ARG A 1 200 ? -1.596 -6.750 -18.272 1.00 96.56 200 ARG A O 1
ATOM 1512 N N . PRO A 1 201 ? -0.366 -8.442 -17.419 1.00 98.00 201 PRO A N 1
ATOM 1513 C CA . PRO A 1 201 ? 0.858 -7.659 -17.317 1.00 98.00 201 PRO A CA 1
ATOM 1514 C C . PRO A 1 201 ? 1.236 -6.955 -18.628 1.00 98.00 201 PRO A C 1
ATOM 1516 O O . PRO A 1 201 ? 1.123 -7.528 -19.712 1.00 98.00 201 PRO A O 1
ATOM 1519 N N . GLY A 1 202 ? 1.658 -5.700 -18.513 1.00 96.75 202 GLY A N 1
ATOM 1520 C CA . GLY A 1 202 ? 2.003 -4.787 -19.599 1.00 96.75 202 GLY A CA 1
ATOM 1521 C C . GLY A 1 202 ? 0.809 -4.096 -20.269 1.00 96.75 202 GLY A C 1
ATOM 1522 O O . GLY A 1 202 ? 1.005 -3.111 -20.991 1.00 96.75 202 GLY A O 1
ATOM 1523 N N . GLU A 1 203 ? -0.431 -4.556 -20.061 1.00 96.75 203 GLU A N 1
ATOM 1524 C CA . GLU A 1 203 ? -1.599 -4.033 -20.783 1.00 96.75 203 GLU A CA 1
ATOM 1525 C C . GLU A 1 203 ? -1.986 -2.614 -20.377 1.00 96.75 203 GLU A C 1
ATOM 1527 O O . GLU A 1 203 ? -2.451 -1.858 -21.233 1.00 96.75 203 GLU A O 1
ATOM 1532 N N . LEU A 1 204 ? -1.699 -2.212 -19.134 1.00 96.00 204 LEU A N 1
ATOM 1533 C CA . LEU A 1 204 ? -1.896 -0.839 -18.655 1.00 96.00 204 LEU A CA 1
ATOM 1534 C C . LEU A 1 204 ? -0.661 0.055 -18.844 1.00 96.00 204 LEU A C 1
ATOM 1536 O O . LEU A 1 204 ? -0.633 1.189 -18.346 1.00 96.00 204 LEU A O 1
ATOM 1540 N N . GLY A 1 205 ? 0.330 -0.429 -19.595 1.00 94.50 205 GLY A N 1
ATOM 1541 C CA . GLY A 1 205 ? 1.522 0.314 -19.990 1.00 94.50 205 GLY A CA 1
ATOM 1542 C C . GLY A 1 205 ? 2.602 0.378 -18.914 1.00 94.50 205 GLY A C 1
ATOM 1543 O O . GLY A 1 205 ? 3.489 1.233 -18.984 1.00 94.50 205 GLY A O 1
ATOM 1544 N N . GLU A 1 206 ? 2.522 -0.463 -17.889 1.00 97.38 206 GLU A N 1
ATOM 1545 C CA . GLU A 1 206 ? 3.586 -0.646 -16.910 1.00 97.38 206 GLU A CA 1
ATOM 1546 C C . GLU A 1 206 ? 4.797 -1.357 -17.504 1.00 97.38 206 GLU A C 1
ATOM 1548 O O . GLU A 1 206 ? 4.708 -2.107 -18.475 1.00 97.38 206 GLU A O 1
ATOM 1553 N N . ASN A 1 207 ? 5.954 -1.057 -16.925 1.00 98.31 207 ASN A N 1
ATOM 1554 C CA . ASN A 1 207 ? 7.216 -1.701 -17.245 1.00 98.31 207 ASN A CA 1
ATOM 1555 C C . ASN A 1 207 ? 7.505 -2.879 -16.325 1.00 98.31 207 ASN A C 1
ATOM 1557 O O . ASN A 1 207 ? 8.144 -3.830 -16.760 1.00 98.31 207 ASN A O 1
ATOM 1561 N N . VAL A 1 208 ? 7.064 -2.804 -15.070 1.00 98.56 208 VAL A N 1
ATOM 1562 C CA . VAL A 1 208 ? 7.265 -3.856 -14.074 1.00 98.56 208 VAL A CA 1
ATOM 1563 C C . VAL A 1 208 ? 5.928 -4.146 -13.411 1.00 98.56 208 VAL A C 1
ATOM 1565 O O . VAL A 1 208 ? 5.291 -3.246 -12.861 1.00 98.56 208 VAL A O 1
ATOM 1568 N N . THR A 1 209 ? 5.515 -5.406 -13.451 1.00 98.62 209 THR A N 1
ATOM 1569 C CA . THR A 1 209 ? 4.400 -5.899 -12.647 1.00 98.62 209 THR A CA 1
ATOM 1570 C C . THR A 1 209 ? 4.969 -6.584 -11.415 1.00 98.62 209 THR A C 1
ATOM 1572 O O . THR A 1 209 ? 5.794 -7.488 -11.548 1.00 98.62 209 THR A O 1
ATOM 1575 N N . THR A 1 210 ? 4.544 -6.172 -10.227 1.00 98.00 210 THR A N 1
ATOM 1576 C CA . THR A 1 210 ? 4.993 -6.746 -8.951 1.00 98.00 210 THR A CA 1
ATOM 1577 C C . THR A 1 210 ? 3.883 -7.540 -8.276 1.00 98.00 210 THR A C 1
ATOM 1579 O O . THR A 1 210 ? 2.713 -7.305 -8.549 1.00 98.00 210 THR A O 1
ATOM 1582 N N . ARG A 1 211 ? 4.229 -8.414 -7.334 1.00 95.56 211 ARG A N 1
ATOM 1583 C CA . ARG A 1 211 ? 3.288 -9.083 -6.423 1.00 95.56 211 ARG A CA 1
ATOM 1584 C C . ARG A 1 211 ? 3.843 -9.121 -5.006 1.00 95.56 211 ARG A C 1
ATOM 1586 O O . ARG A 1 211 ? 5.062 -9.140 -4.831 1.00 95.56 211 ARG A O 1
ATOM 1593 N N . GLY A 1 2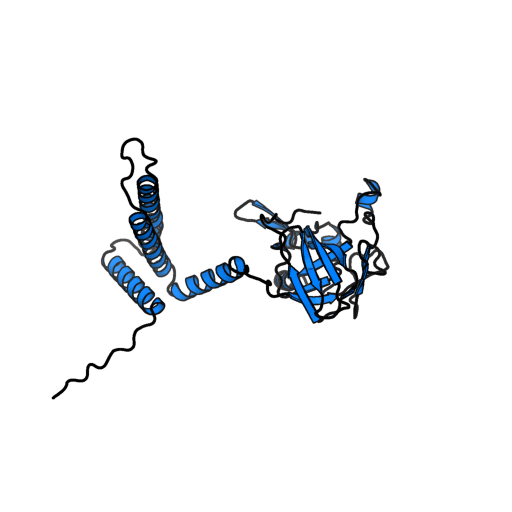12 ? 2.967 -9.170 -4.010 1.00 91.56 212 GLY A N 1
ATOM 1594 C CA . GLY A 1 212 ? 3.344 -9.239 -2.598 1.00 91.56 212 GLY A CA 1
ATOM 1595 C C . GLY A 1 212 ? 3.932 -7.937 -2.049 1.00 91.56 212 GLY A C 1
ATOM 1596 O O . GLY A 1 212 ? 4.617 -7.969 -1.035 1.00 91.56 212 GLY A O 1
ATOM 1597 N N . ILE A 1 213 ? 3.693 -6.804 -2.719 1.00 91.62 213 ILE A N 1
ATOM 1598 C CA . ILE A 1 213 ? 4.155 -5.477 -2.296 1.00 91.62 213 ILE A CA 1
ATOM 1599 C C . ILE A 1 213 ? 3.041 -4.445 -2.483 1.00 91.62 213 ILE A C 1
ATOM 1601 O O . ILE A 1 213 ? 2.533 -4.251 -3.589 1.00 91.62 213 ILE A O 1
ATOM 1605 N N . ASP A 1 214 ? 2.687 -3.743 -1.405 1.00 93.50 214 ASP A N 1
ATOM 1606 C CA . ASP A 1 214 ? 1.725 -2.639 -1.456 1.00 93.50 214 ASP A CA 1
ATOM 1607 C C . ASP A 1 214 ? 2.403 -1.363 -1.972 1.00 93.50 214 ASP A C 1
ATOM 1609 O O . ASP A 1 214 ? 2.807 -0.481 -1.213 1.00 93.50 214 ASP A O 1
ATOM 1613 N N . LEU A 1 215 ? 2.541 -1.272 -3.299 1.00 95.06 215 LEU A N 1
ATOM 1614 C CA . LEU A 1 215 ? 3.170 -0.128 -3.965 1.00 95.06 215 LEU A CA 1
ATOM 1615 C C . LEU A 1 215 ? 2.501 1.212 -3.628 1.00 95.06 215 LEU A C 1
ATOM 1617 O O . LEU A 1 215 ? 3.170 2.242 -3.644 1.00 95.06 215 LEU A O 1
ATOM 1621 N N . LEU A 1 216 ? 1.186 1.222 -3.383 1.00 94.38 216 LEU A N 1
ATOM 1622 C CA . LEU A 1 216 ? 0.424 2.461 -3.206 1.00 94.38 216 LEU A CA 1
ATOM 1623 C C . LEU A 1 216 ? 0.570 3.037 -1.794 1.00 94.38 216 LEU A C 1
ATOM 1625 O O . LEU A 1 216 ? 0.378 4.240 -1.617 1.00 94.38 216 LEU A O 1
ATOM 1629 N N . ALA A 1 217 ? 0.911 2.196 -0.815 1.00 91.56 217 ALA A N 1
ATOM 1630 C CA . ALA A 1 217 ? 1.179 2.604 0.561 1.00 91.56 217 ALA A CA 1
ATOM 1631 C C . ALA A 1 217 ? 2.633 3.049 0.803 1.00 91.56 217 ALA A C 1
ATOM 1633 O O . ALA A 1 217 ? 2.933 3.590 1.869 1.00 91.56 217 ALA A O 1
ATOM 1634 N N . LEU A 1 218 ? 3.537 2.843 -0.162 1.00 93.12 218 LEU A N 1
ATOM 1635 C CA . LEU A 1 218 ? 4.937 3.241 -0.020 1.00 93.12 218 LEU A CA 1
ATOM 1636 C C . LEU A 1 218 ? 5.076 4.764 0.132 1.00 93.12 218 LEU A C 1
ATOM 1638 O O . LEU A 1 218 ? 4.388 5.513 -0.556 1.00 93.12 218 LEU A O 1
ATOM 1642 N N . PRO A 1 219 ? 6.000 5.260 0.969 1.00 93.56 219 PRO A N 1
ATOM 1643 C CA . PRO A 1 219 ? 6.340 6.676 1.003 1.00 93.56 219 PRO A CA 1
ATOM 1644 C C . PRO A 1 219 ? 6.981 7.171 -0.302 1.00 93.56 219 PRO A C 1
ATOM 1646 O O . PRO A 1 219 ? 7.731 6.450 -0.968 1.00 93.56 219 PRO A O 1
ATOM 1649 N N . THR A 1 220 ? 6.779 8.450 -0.623 1.00 94.69 220 THR A N 1
ATOM 1650 C CA . THR A 1 220 ? 7.562 9.137 -1.662 1.00 94.69 220 THR A CA 1
ATOM 1651 C C . THR A 1 220 ? 9.050 9.091 -1.308 1.00 94.69 220 THR A C 1
ATOM 1653 O O . THR A 1 220 ? 9.424 9.458 -0.193 1.00 94.69 220 THR A O 1
ATOM 1656 N N . GLY A 1 221 ? 9.900 8.704 -2.262 1.00 95.00 221 GLY A N 1
ATOM 1657 C CA . GLY A 1 221 ? 11.345 8.557 -2.058 1.00 95.00 221 GLY A CA 1
ATOM 1658 C C . GLY A 1 221 ? 11.786 7.156 -1.624 1.00 95.00 221 GLY A C 1
ATOM 1659 O O . GLY A 1 221 ? 12.971 6.952 -1.392 1.00 95.00 221 GLY A O 1
ATOM 1660 N N . THR A 1 222 ? 10.863 6.194 -1.524 1.00 95.88 222 THR A N 1
ATOM 1661 C CA . THR A 1 222 ? 11.203 4.780 -1.293 1.00 95.88 222 THR A CA 1
ATOM 1662 C C . THR A 1 222 ? 12.086 4.249 -2.417 1.00 95.88 222 THR A C 1
ATOM 1664 O O . THR A 1 222 ? 11.777 4.465 -3.592 1.00 95.88 222 THR A O 1
ATOM 1667 N N . LEU A 1 223 ? 13.147 3.523 -2.066 1.00 97.12 223 LEU A N 1
ATOM 1668 C CA . LEU A 1 223 ? 13.982 2.805 -3.022 1.00 97.12 223 LEU A CA 1
ATOM 1669 C C . LEU A 1 223 ? 13.500 1.358 -3.147 1.00 97.12 223 LEU A C 1
ATOM 1671 O O . LEU A 1 223 ? 13.284 0.670 -2.150 1.00 97.12 223 LEU A O 1
ATOM 1675 N N . LEU A 1 224 ? 13.333 0.903 -4.385 1.00 97.06 224 LEU A N 1
ATOM 1676 C CA . LEU A 1 224 ? 13.027 -0.482 -4.723 1.00 97.06 224 LEU A CA 1
ATOM 1677 C C . LEU A 1 224 ? 14.234 -1.082 -5.439 1.00 97.06 224 LEU A C 1
ATOM 1679 O O . LEU A 1 224 ? 14.594 -0.616 -6.525 1.00 97.06 224 LEU A O 1
ATOM 1683 N N . ARG A 1 225 ? 14.848 -2.100 -4.833 1.00 96.62 225 ARG A N 1
ATOM 1684 C CA . ARG A 1 225 ? 15.956 -2.869 -5.410 1.00 96.62 225 ARG A CA 1
ATOM 1685 C C . ARG A 1 225 ? 15.423 -4.167 -6.003 1.00 96.62 225 ARG A C 1
ATOM 1687 O O . ARG A 1 225 ? 14.769 -4.938 -5.308 1.00 96.62 225 ARG A O 1
ATOM 1694 N N . PHE A 1 226 ? 15.723 -4.399 -7.273 1.00 96.56 226 PHE A N 1
ATOM 1695 C CA . PHE A 1 226 ? 15.334 -5.601 -8.003 1.00 96.56 226 PHE A CA 1
ATOM 1696 C C . PHE A 1 226 ? 16.481 -6.603 -8.062 1.00 96.56 226 PHE A C 1
ATOM 1698 O O . PHE A 1 226 ? 17.576 -6.244 -8.493 1.00 96.56 226 PHE A O 1
ATOM 1705 N N . GLY A 1 227 ? 16.196 -7.850 -7.692 1.00 90.94 227 GLY A N 1
ATOM 1706 C CA . GLY A 1 227 ? 17.143 -8.959 -7.700 1.00 90.94 227 GLY A CA 1
ATOM 1707 C C . GLY A 1 227 ? 18.088 -8.968 -6.494 1.00 90.94 227 GLY A C 1
ATOM 1708 O O . GLY A 1 227 ? 18.272 -7.963 -5.809 1.00 90.94 227 GLY A O 1
ATOM 1709 N N . ASP A 1 228 ? 18.690 -10.135 -6.253 1.00 84.31 228 ASP A N 1
ATOM 1710 C CA . ASP A 1 228 ? 19.689 -10.365 -5.194 1.00 84.31 228 ASP A CA 1
ATOM 1711 C C . ASP A 1 228 ? 21.138 -10.331 -5.716 1.00 84.31 228 ASP A C 1
ATOM 1713 O O . ASP A 1 228 ? 22.084 -10.455 -4.941 1.00 84.31 228 ASP A O 1
ATOM 1717 N N . GLY A 1 229 ? 21.319 -10.228 -7.037 1.00 81.19 229 GLY A N 1
ATOM 1718 C CA . GLY A 1 229 ? 22.622 -10.246 -7.700 1.00 81.19 229 GLY A CA 1
ATOM 1719 C C . GLY A 1 229 ? 23.226 -8.856 -7.911 1.00 81.19 229 GLY A C 1
ATOM 1720 O O . GLY A 1 229 ? 22.547 -7.834 -7.816 1.00 81.19 229 GLY A O 1
ATOM 1721 N N . ASP A 1 230 ? 24.508 -8.833 -8.280 1.00 86.81 230 ASP A N 1
ATOM 1722 C CA . ASP A 1 230 ? 25.270 -7.601 -8.548 1.00 86.81 230 ASP A CA 1
ATOM 1723 C C . ASP A 1 230 ? 24.815 -6.857 -9.822 1.00 86.81 230 ASP A C 1
ATOM 1725 O O . ASP A 1 230 ? 25.249 -5.733 -10.073 1.00 86.81 230 ASP A O 1
ATOM 1729 N N . ASP A 1 231 ? 23.963 -7.476 -10.649 1.00 92.44 231 ASP A N 1
ATOM 1730 C CA . ASP A 1 231 ? 23.391 -6.885 -11.864 1.00 92.44 231 ASP A CA 1
ATOM 1731 C C . ASP A 1 231 ? 21.997 -6.275 -11.652 1.00 92.44 231 ASP A C 1
ATOM 1733 O O . ASP A 1 231 ? 21.380 -5.834 -12.624 1.00 92.44 231 ASP A O 1
ATOM 1737 N N . GLY A 1 232 ? 21.497 -6.261 -10.413 1.00 91.62 232 GLY A N 1
ATOM 1738 C CA . GLY A 1 232 ? 20.196 -5.709 -10.051 1.00 91.62 232 GLY A CA 1
ATOM 1739 C C . GLY A 1 232 ? 20.094 -4.197 -10.258 1.00 91.62 232 GLY A C 1
ATOM 1740 O O . GLY A 1 232 ? 21.089 -3.478 -10.317 1.00 91.62 232 GLY A O 1
ATOM 1741 N N . ALA A 1 233 ? 18.865 -3.693 -10.367 1.00 97.19 233 ALA A N 1
ATOM 1742 C CA . ALA A 1 233 ? 18.595 -2.267 -10.555 1.00 97.19 233 ALA A CA 1
ATOM 1743 C C . ALA A 1 233 ? 17.916 -1.650 -9.327 1.00 97.19 233 ALA A C 1
ATOM 1745 O O . ALA A 1 233 ? 17.194 -2.335 -8.600 1.00 97.19 233 ALA A O 1
ATOM 1746 N N . VAL A 1 234 ? 18.076 -0.337 -9.139 1.00 97.69 234 VAL A N 1
ATOM 1747 C CA . VAL A 1 234 ? 17.397 0.418 -8.073 1.00 97.69 234 VAL A CA 1
ATOM 1748 C C . VAL A 1 234 ? 16.593 1.562 -8.666 1.00 97.69 234 VAL A C 1
ATOM 1750 O O . VAL A 1 234 ? 17.118 2.387 -9.422 1.00 97.69 234 VAL A O 1
ATOM 1753 N N . VAL A 1 235 ? 15.321 1.653 -8.283 1.00 98.19 235 VAL A N 1
ATOM 1754 C CA . VAL A 1 235 ? 14.444 2.773 -8.643 1.00 98.19 235 VAL A CA 1
ATOM 1755 C C . VAL A 1 235 ? 13.949 3.505 -7.403 1.00 98.19 235 VAL A C 1
ATOM 1757 O O . VAL A 1 235 ? 13.668 2.887 -6.385 1.00 98.19 235 VAL A O 1
ATOM 1760 N N . GLU A 1 236 ? 13.798 4.821 -7.504 1.00 97.88 236 GLU A N 1
ATOM 1761 C CA . GLU A 1 236 ? 13.160 5.642 -6.474 1.00 97.88 236 GLU A CA 1
ATOM 1762 C C . GLU A 1 236 ? 11.718 5.951 -6.869 1.00 97.88 236 GLU A C 1
ATOM 1764 O O . GLU A 1 236 ? 11.468 6.500 -7.947 1.00 97.88 236 GLU A O 1
ATOM 1769 N N . VAL A 1 237 ? 10.771 5.624 -5.991 1.00 97.50 237 VAL A N 1
ATOM 1770 C CA . VAL A 1 237 ? 9.345 5.902 -6.175 1.00 97.50 237 VAL A CA 1
ATOM 1771 C C . VAL A 1 237 ? 9.092 7.408 -6.084 1.00 97.50 237 VAL A C 1
ATOM 1773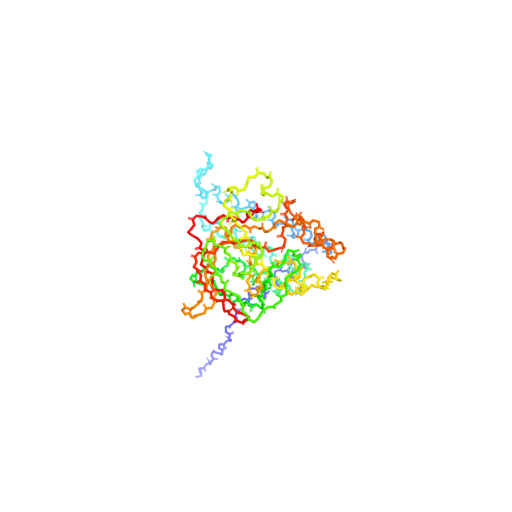 O O . VAL A 1 237 ? 9.350 8.037 -5.056 1.00 97.50 237 VAL A O 1
ATOM 1776 N N . THR A 1 238 ? 8.545 7.990 -7.153 1.00 95.50 238 THR A N 1
ATOM 1777 C CA . THR A 1 238 ? 8.307 9.439 -7.262 1.00 95.50 238 THR A CA 1
ATOM 1778 C C . THR A 1 238 ? 6.862 9.841 -6.999 1.00 95.50 238 THR A C 1
ATOM 1780 O O . THR A 1 238 ? 6.620 10.979 -6.603 1.00 95.50 238 THR A O 1
ATOM 1783 N N . GLY A 1 239 ? 5.897 8.946 -7.222 1.00 95.25 239 GLY A N 1
ATOM 1784 C CA . GLY A 1 239 ? 4.484 9.246 -6.997 1.00 95.25 239 GLY A CA 1
ATOM 1785 C C . GLY A 1 239 ? 3.518 8.276 -7.667 1.00 95.25 239 GLY A C 1
ATOM 1786 O O . GLY A 1 239 ? 3.910 7.324 -8.337 1.00 95.25 239 GLY A O 1
ATOM 1787 N N . LEU A 1 240 ? 2.225 8.552 -7.525 1.00 95.88 240 LEU A N 1
ATOM 1788 C CA . LEU A 1 240 ? 1.140 7.798 -8.148 1.00 95.88 240 LEU A CA 1
ATOM 1789 C C . LEU A 1 240 ? 1.048 8.113 -9.643 1.00 95.88 240 LEU A C 1
ATOM 1791 O O . LEU A 1 240 ? 1.023 9.282 -10.053 1.00 95.88 240 LEU A O 1
ATOM 1795 N N . ARG A 1 241 ? 0.884 7.074 -10.469 1.00 94.56 241 ARG A N 1
ATOM 1796 C CA . ARG A 1 241 ? 0.545 7.249 -11.884 1.00 94.56 241 ARG A CA 1
ATOM 1797 C C . ARG A 1 241 ? -0.821 7.917 -11.993 1.00 94.56 241 ARG A C 1
ATOM 1799 O O . ARG A 1 241 ? -1.784 7.498 -11.358 1.00 94.56 241 ARG A O 1
ATOM 1806 N N . ASN A 1 242 ? -0.937 8.933 -12.851 1.00 90.19 242 ASN A N 1
ATOM 1807 C CA . ASN A 1 242 ? -2.231 9.529 -13.177 1.00 90.19 242 ASN A CA 1
ATOM 1808 C C . ASN A 1 242 ? -2.981 8.689 -14.229 1.00 90.19 242 ASN A C 1
ATOM 1810 O O . ASN A 1 242 ? -2.523 8.639 -15.379 1.00 90.19 242 ASN A O 1
ATOM 1814 N N . PRO A 1 243 ? -4.131 8.075 -13.898 1.00 90.75 243 PRO A N 1
ATOM 1815 C CA . PRO A 1 243 ? -4.964 7.387 -14.879 1.00 90.75 243 PRO A CA 1
ATOM 1816 C C . PRO A 1 243 ? -5.526 8.376 -15.910 1.00 90.75 243 PRO A C 1
ATOM 1818 O O . PRO A 1 243 ? -5.775 9.542 -15.598 1.00 90.75 243 PRO A O 1
ATOM 1821 N N . CYS A 1 244 ? -5.700 7.934 -17.154 1.00 88.25 244 CYS A N 1
ATOM 1822 C CA . CYS A 1 244 ? -6.173 8.774 -18.255 1.00 88.25 244 CYS A CA 1
ATOM 1823 C C . CYS A 1 244 ? -7.178 8.022 -19.136 1.00 88.25 244 CYS A C 1
ATOM 1825 O O . CYS A 1 244 ? -7.315 6.804 -19.035 1.00 88.25 244 CYS A O 1
ATOM 1827 N N . LEU A 1 245 ? -7.838 8.749 -20.042 1.00 89.44 245 LEU A N 1
ATOM 1828 C CA . LEU A 1 245 ? -8.855 8.209 -20.956 1.00 89.44 245 LEU A CA 1
ATOM 1829 C C . LEU A 1 245 ? -8.347 7.081 -21.870 1.00 89.44 245 LEU A C 1
ATOM 1831 O O . LEU A 1 245 ? -9.153 6.319 -22.390 1.00 89.44 245 LEU A O 1
ATOM 1835 N N . GLN A 1 246 ? -7.029 6.930 -22.044 1.00 88.94 246 GLN A N 1
ATOM 1836 C CA . GLN A 1 246 ? -6.468 5.802 -22.797 1.00 88.94 246 GLN A CA 1
ATOM 1837 C C . GLN A 1 246 ? -6.808 4.445 -22.160 1.00 88.94 246 GLN A C 1
ATOM 1839 O O . GLN A 1 246 ? -6.850 3.450 -22.870 1.00 88.94 246 GLN A O 1
ATOM 1844 N N . ILE A 1 247 ? -7.096 4.410 -20.853 1.00 92.81 247 ILE A N 1
ATOM 1845 C CA . ILE A 1 247 ? -7.540 3.197 -20.155 1.00 92.81 247 ILE A CA 1
ATOM 1846 C C . ILE A 1 247 ? -8.929 2.766 -20.637 1.00 92.81 247 ILE A C 1
ATOM 1848 O O . ILE A 1 247 ? -9.116 1.594 -20.935 1.00 92.81 247 ILE A O 1
ATOM 1852 N N . ASP A 1 248 ? -9.874 3.701 -20.771 1.00 92.56 248 ASP A N 1
ATOM 1853 C CA . ASP A 1 248 ? -11.208 3.387 -21.306 1.00 92.56 248 ASP A CA 1
ATOM 1854 C C . ASP A 1 248 ? -11.152 3.058 -22.804 1.00 92.56 248 ASP A C 1
ATOM 1856 O O . ASP A 1 248 ? -11.919 2.234 -23.290 1.00 92.56 248 ASP A O 1
ATOM 1860 N N . ALA A 1 249 ? -10.209 3.657 -23.542 1.00 92.12 249 ALA A N 1
ATOM 1861 C CA . ALA A 1 249 ? -9.964 3.291 -24.936 1.00 92.12 249 ALA A CA 1
ATOM 1862 C C . ALA A 1 249 ? -9.387 1.871 -25.086 1.00 92.12 249 ALA A C 1
ATOM 1864 O O . ALA A 1 249 ? -9.605 1.236 -26.115 1.00 92.12 249 ALA A O 1
ATOM 1865 N N . PHE A 1 250 ? -8.647 1.384 -24.084 1.00 92.94 250 PHE A N 1
ATOM 1866 C CA . PHE A 1 250 ? -8.186 -0.002 -24.013 1.00 92.94 250 PHE A CA 1
ATOM 1867 C C . PHE A 1 250 ? -9.333 -0.947 -23.633 1.00 92.94 250 PHE A C 1
ATOM 1869 O O . PHE A 1 250 ? -9.552 -1.948 -24.312 1.00 92.94 250 PHE A O 1
ATOM 1876 N N . GLN A 1 251 ? -10.092 -0.611 -22.589 1.00 94.25 251 GLN A N 1
ATOM 1877 C CA . GLN A 1 251 ? -11.271 -1.365 -22.187 1.00 94.25 251 GLN A CA 1
ATOM 1878 C C . GLN A 1 251 ? -12.320 -0.445 -21.558 1.00 94.25 251 GLN A C 1
ATOM 1880 O O . GLN A 1 251 ? -12.065 0.191 -20.535 1.00 94.25 251 GLN A O 1
ATOM 1885 N N . ASP A 1 252 ? -13.521 -0.427 -22.136 1.00 94.69 252 ASP A N 1
ATOM 1886 C CA . ASP A 1 252 ? -14.591 0.479 -21.714 1.00 94.69 252 ASP A CA 1
ATOM 1887 C C . ASP A 1 252 ? -14.948 0.319 -20.225 1.00 94.69 252 ASP A C 1
ATOM 1889 O O . ASP A 1 252 ? -15.076 -0.792 -19.701 1.00 94.69 252 ASP A O 1
ATOM 1893 N N . GLY A 1 253 ? -15.091 1.451 -19.533 1.00 92.69 253 GLY A N 1
ATOM 1894 C CA . GLY A 1 253 ? -15.430 1.535 -18.112 1.00 92.69 253 GLY A CA 1
ATOM 1895 C C . GLY A 1 253 ? -14.294 1.232 -17.126 1.00 92.69 253 GLY A C 1
ATOM 1896 O O . GLY A 1 253 ? -14.488 1.418 -15.918 1.00 92.69 253 GLY A O 1
ATOM 1897 N N . LEU A 1 254 ? -13.116 0.810 -17.595 1.00 94.38 254 LEU A N 1
ATOM 1898 C CA . LEU A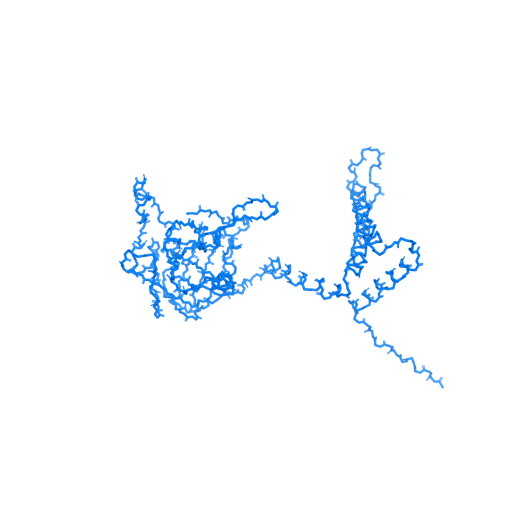 1 254 ? -12.001 0.411 -16.737 1.00 94.38 254 LEU A CA 1
ATOM 1899 C C . LEU A 1 254 ? -11.405 1.586 -15.942 1.00 94.38 254 LEU A C 1
ATOM 1901 O O . LEU A 1 254 ? -10.988 1.413 -14.793 1.00 94.38 254 LEU A O 1
ATOM 1905 N N . LEU A 1 255 ? -11.424 2.809 -16.484 1.00 93.75 255 LEU A N 1
ATOM 1906 C CA . LEU A 1 255 ? -10.917 4.003 -15.799 1.00 93.75 255 LEU A CA 1
ATOM 1907 C C . LEU A 1 255 ? -11.628 4.238 -14.458 1.00 93.75 255 LEU A C 1
ATOM 1909 O O . LEU A 1 255 ? -10.987 4.596 -13.470 1.00 93.75 255 LEU A O 1
ATOM 1913 N N . LYS A 1 256 ? -12.941 3.981 -14.401 1.00 92.75 256 LYS A N 1
ATOM 1914 C CA . LYS A 1 256 ? -13.755 4.119 -13.180 1.00 92.75 256 LYS A CA 1
ATOM 1915 C C . LYS A 1 256 ? -13.433 3.064 -12.120 1.00 92.75 256 LYS A C 1
ATOM 1917 O O . LYS A 1 256 ? -13.863 3.207 -10.981 1.00 92.75 256 LYS A O 1
ATOM 1922 N N . ARG A 1 257 ? -12.719 1.994 -12.481 1.00 93.94 257 ARG A N 1
ATOM 1923 C CA . ARG A 1 257 ? -12.290 0.945 -11.542 1.00 93.94 257 ARG A CA 1
ATOM 1924 C C . ARG A 1 257 ? -10.931 1.242 -10.926 1.00 93.94 257 ARG A C 1
ATOM 1926 O O . ARG A 1 257 ? -10.681 0.867 -9.786 1.00 93.94 257 ARG A O 1
ATOM 1933 N N . VAL A 1 258 ? -10.079 1.966 -11.652 1.00 92.69 258 VAL A N 1
ATOM 1934 C CA . VAL A 1 258 ? -8.731 2.338 -11.194 1.00 92.69 258 VAL A CA 1
ATOM 1935 C C . VAL A 1 258 ? -8.648 3.752 -10.603 1.00 92.69 258 VAL A C 1
ATOM 1937 O O . VAL A 1 258 ? -7.598 4.145 -10.089 1.00 92.69 258 VAL A O 1
ATOM 1940 N N . VAL A 1 259 ? -9.743 4.516 -10.658 1.00 92.00 259 VAL A N 1
ATOM 1941 C CA . VAL A 1 259 ? -9.923 5.796 -9.962 1.00 92.00 259 VAL A CA 1
ATOM 1942 C C . VAL A 1 259 ? -11.186 5.722 -9.118 1.00 92.00 259 VAL A C 1
ATOM 1944 O O . VAL A 1 259 ? -12.283 5.587 -9.652 1.00 92.00 259 VAL A O 1
ATOM 1947 N N . GLY A 1 260 ? -11.027 5.847 -7.804 1.00 86.25 260 GLY A N 1
ATOM 1948 C CA . GLY A 1 260 ? -12.124 5.835 -6.844 1.00 86.25 260 GLY A CA 1
ATOM 1949 C C . GLY A 1 260 ? -12.088 7.035 -5.907 1.00 86.25 260 GLY A C 1
ATOM 1950 O O . GLY A 1 260 ? -11.262 7.941 -6.042 1.00 86.25 260 GLY A O 1
ATOM 1951 N N . ARG A 1 261 ? -12.993 7.018 -4.932 1.00 84.00 261 ARG A N 1
ATOM 1952 C CA . ARG A 1 261 ? -12.943 7.901 -3.770 1.00 84.00 261 ARG A CA 1
ATOM 1953 C C . ARG A 1 261 ? -12.942 7.067 -2.506 1.00 84.00 261 ARG A C 1
ATOM 1955 O O . ARG A 1 261 ? -13.657 6.067 -2.450 1.00 84.00 261 ARG A O 1
ATOM 1962 N N . ASP A 1 262 ? -12.161 7.492 -1.527 1.00 77.12 262 ASP A N 1
ATOM 1963 C CA . ASP A 1 262 ? -12.246 6.932 -0.190 1.00 77.12 262 ASP A CA 1
ATOM 1964 C C . ASP A 1 262 ? -13.630 7.264 0.408 1.00 77.12 262 ASP A C 1
ATOM 1966 O O . ASP A 1 262 ? -14.029 8.432 0.391 1.00 77.12 262 ASP A O 1
ATOM 1970 N N . PRO A 1 263 ? -14.405 6.276 0.890 1.00 65.88 263 PRO A N 1
ATOM 1971 C CA . PRO A 1 263 ? -15.739 6.527 1.434 1.00 65.88 263 PRO A CA 1
ATOM 1972 C C . PRO A 1 263 ? -15.751 7.346 2.732 1.00 65.88 263 PRO A C 1
ATOM 1974 O O . PRO A 1 263 ? -16.773 7.955 3.038 1.00 65.88 263 PRO A O 1
ATOM 1977 N N . GLY A 1 264 ? -14.656 7.342 3.499 1.00 75.12 264 GLY A N 1
ATOM 1978 C CA . GLY A 1 264 ? -14.540 8.059 4.767 1.00 75.12 264 GLY A CA 1
ATOM 1979 C C . GLY A 1 264 ? -14.057 9.496 4.590 1.00 75.12 264 GLY A C 1
ATOM 1980 O O . GLY A 1 264 ? -14.644 10.415 5.156 1.00 75.12 264 GLY A O 1
ATOM 1981 N N . THR A 1 265 ? -13.012 9.706 3.786 1.00 76.06 265 THR A N 1
ATOM 1982 C CA . THR A 1 265 ? -12.379 11.024 3.594 1.00 76.06 265 THR A CA 1
ATOM 1983 C C . THR A 1 265 ? -12.857 11.749 2.336 1.00 76.06 265 THR A C 1
ATOM 1985 O O . THR A 1 265 ? -12.722 12.966 2.223 1.00 76.06 265 THR A O 1
ATOM 1988 N N . GLY A 1 266 ? -13.428 11.027 1.367 1.00 78.69 266 GLY A N 1
ATOM 1989 C CA . GLY A 1 266 ? -13.828 11.562 0.063 1.00 78.69 266 GLY A CA 1
ATOM 1990 C C . GLY A 1 266 ? -12.661 11.830 -0.897 1.00 78.69 266 GLY A C 1
ATOM 1991 O O . GLY A 1 266 ? -12.895 12.317 -2.016 1.00 78.69 266 GLY A O 1
ATOM 1992 N N . GLU A 1 267 ? -11.429 11.520 -0.483 1.00 81.12 267 GLU A N 1
ATOM 1993 C CA . GLU A 1 267 ? -10.204 11.744 -1.249 1.00 81.12 267 GLU A CA 1
ATOM 1994 C C . GLU A 1 267 ? -10.110 10.829 -2.470 1.00 81.12 267 GLU A C 1
ATOM 1996 O O . GLU A 1 267 ? -10.636 9.719 -2.493 1.00 81.12 267 GLU A O 1
ATOM 2001 N N . ILE A 1 268 ? -9.432 11.302 -3.519 1.00 85.75 268 ILE A N 1
ATOM 2002 C CA . ILE A 1 268 ? -9.279 10.542 -4.764 1.00 85.75 268 ILE A CA 1
ATOM 2003 C C . ILE A 1 268 ? -8.237 9.440 -4.572 1.00 85.75 268 ILE A C 1
ATOM 2005 O O . ILE A 1 268 ? -7.047 9.729 -4.439 1.00 85.75 268 ILE A O 1
ATOM 2009 N N . VAL A 1 269 ? -8.670 8.189 -4.706 1.00 87.62 269 VAL A N 1
ATOM 2010 C CA . VAL A 1 269 ? -7.801 7.008 -4.695 1.00 87.62 269 VAL A CA 1
ATOM 2011 C C . VAL A 1 269 ? -7.422 6.651 -6.129 1.00 87.62 269 VAL A C 1
ATOM 2013 O O . VAL A 1 269 ? -8.289 6.456 -6.985 1.00 87.62 269 VAL A O 1
ATOM 2016 N N . ARG A 1 270 ? -6.118 6.563 -6.407 1.00 93.31 270 ARG A N 1
ATOM 2017 C CA . ARG A 1 270 ? -5.578 6.141 -7.709 1.00 93.31 270 ARG A CA 1
ATOM 2018 C C . ARG A 1 270 ? -4.923 4.787 -7.538 1.00 93.31 270 ARG A C 1
ATOM 2020 O O . ARG A 1 270 ? -3.943 4.675 -6.815 1.00 93.31 270 ARG A O 1
ATOM 2027 N N . LYS A 1 271 ? -5.456 3.782 -8.224 1.00 93.75 271 LYS A N 1
ATOM 2028 C CA . LYS A 1 271 ? -4.981 2.403 -8.103 1.00 93.75 271 LYS A CA 1
ATOM 2029 C C . LYS A 1 271 ? -3.998 1.988 -9.187 1.00 93.75 271 LYS A C 1
ATOM 2031 O O . LYS A 1 271 ? -3.387 0.937 -9.084 1.00 93.75 271 LYS A O 1
ATOM 2036 N N . ALA A 1 272 ? -3.829 2.798 -10.230 1.00 95.12 272 ALA A N 1
ATOM 2037 C CA . ALA A 1 272 ? -3.117 2.391 -11.438 1.00 95.12 272 ALA A CA 1
ATOM 2038 C C . ALA A 1 272 ? -1.580 2.429 -11.328 1.00 95.12 272 ALA A C 1
ATOM 2040 O O . ALA A 1 272 ? -0.925 2.764 -12.310 1.00 95.12 272 ALA A O 1
ATOM 2041 N N . GLY A 1 273 ? -1.029 2.117 -10.155 1.00 96.75 273 GLY A N 1
ATOM 2042 C CA . GLY A 1 273 ? 0.405 1.980 -9.937 1.00 96.75 273 GLY A CA 1
ATOM 2043 C C . GLY A 1 273 ? 1.157 3.263 -9.599 1.00 96.75 273 GLY A C 1
ATOM 2044 O O . GLY A 1 273 ? 0.582 4.341 -9.403 1.00 96.75 273 GLY A O 1
ATOM 2045 N N . VAL A 1 274 ? 2.478 3.120 -9.547 1.00 97.62 274 VAL A N 1
ATOM 2046 C CA . VAL A 1 274 ? 3.432 4.173 -9.190 1.00 97.62 274 VAL A CA 1
ATOM 2047 C C . VAL A 1 274 ? 4.401 4.450 -10.331 1.00 97.62 274 VAL A C 1
ATOM 2049 O O . VAL A 1 274 ? 4.663 3.608 -11.190 1.00 97.62 274 VAL A O 1
ATOM 2052 N N . MET A 1 275 ? 4.934 5.660 -10.336 1.00 97.19 275 MET A N 1
ATOM 2053 C CA . MET A 1 275 ? 6.029 6.076 -11.195 1.00 97.19 275 MET A CA 1
ATOM 2054 C C . MET A 1 275 ? 7.319 6.105 -10.390 1.00 97.19 275 MET A C 1
ATOM 2056 O O . MET A 1 275 ? 7.313 6.358 -9.183 1.00 97.19 275 MET A O 1
ATOM 2060 N N . SER A 1 276 ? 8.426 5.868 -11.077 1.00 97.19 276 SER A N 1
ATOM 2061 C CA . SER A 1 276 ? 9.746 5.927 -10.478 1.00 97.19 276 SER A CA 1
ATOM 2062 C C . SER A 1 276 ? 10.802 6.427 -11.457 1.00 97.19 276 SER A C 1
ATOM 2064 O O . SER A 1 276 ? 10.581 6.577 -12.669 1.00 97.19 276 SER A O 1
ATOM 2066 N N . VAL A 1 277 ? 11.966 6.722 -10.889 1.00 96.38 277 VAL A N 1
ATOM 2067 C CA . VAL A 1 277 ? 13.185 7.109 -11.598 1.00 96.38 277 VAL A CA 1
ATOM 2068 C C . VAL A 1 277 ? 14.301 6.131 -11.273 1.00 96.38 277 VAL A C 1
ATOM 2070 O O . VAL A 1 277 ? 14.407 5.659 -10.145 1.00 96.38 277 VAL A O 1
ATOM 2073 N N . VAL A 1 278 ? 15.142 5.822 -12.254 1.00 96.88 278 VAL A N 1
ATOM 2074 C CA . VAL A 1 278 ? 16.243 4.871 -12.082 1.00 96.88 278 VAL A CA 1
ATOM 2075 C C . VAL A 1 278 ? 17.393 5.566 -11.356 1.00 96.88 278 VAL A C 1
ATOM 2077 O O . VAL A 1 278 ? 17.911 6.577 -11.843 1.00 96.88 278 VAL A O 1
ATOM 2080 N N . ARG A 1 279 ? 17.781 5.027 -10.198 1.00 95.00 279 ARG A N 1
ATOM 2081 C CA . ARG A 1 279 ? 18.929 5.475 -9.394 1.00 95.00 279 ARG A CA 1
ATOM 2082 C C . ARG A 1 279 ? 20.182 4.686 -9.739 1.00 95.00 279 ARG A C 1
ATOM 2084 O O . ARG A 1 279 ? 21.207 5.292 -10.032 1.00 95.00 279 ARG A O 1
ATOM 2091 N N . GLU A 1 280 ? 20.058 3.366 -9.801 1.00 96.06 280 GLU A N 1
ATOM 2092 C CA . GLU A 1 280 ? 21.121 2.444 -10.207 1.00 96.06 280 GLU A CA 1
ATOM 2093 C C . GLU A 1 280 ? 20.609 1.611 -11.384 1.00 96.06 280 GLU A C 1
ATOM 2095 O O . GLU A 1 280 ? 19.501 1.071 -11.336 1.00 96.06 280 GLU A O 1
ATOM 2100 N N . GLY A 1 281 ? 21.381 1.573 -12.471 1.00 96.62 281 GLY A N 1
ATOM 2101 C CA . GLY A 1 281 ? 21.043 0.769 -13.643 1.00 96.62 281 GLY A CA 1
ATOM 2102 C C . GLY A 1 281 ? 21.345 -0.709 -13.413 1.00 96.62 281 GLY A C 1
ATOM 2103 O O . GLY A 1 281 ? 22.219 -1.039 -12.621 1.00 96.62 281 GLY A O 1
ATOM 2104 N N . GLY A 1 282 ? 20.642 -1.579 -14.127 1.00 97.50 282 GLY A N 1
ATOM 2105 C CA . GLY A 1 282 ? 20.748 -3.027 -13.961 1.00 97.50 282 GLY A CA 1
ATOM 2106 C C . GLY A 1 282 ? 19.685 -3.768 -14.762 1.00 97.50 282 GLY A C 1
ATOM 2107 O O . GLY A 1 282 ? 18.890 -3.151 -15.471 1.00 97.50 282 GLY A O 1
ATOM 2108 N N . THR A 1 283 ? 19.659 -5.089 -14.659 1.00 97.94 283 THR A N 1
ATOM 2109 C CA . THR A 1 283 ? 18.680 -5.940 -15.338 1.00 97.94 283 THR A CA 1
ATOM 2110 C C . THR A 1 283 ? 17.579 -6.351 -14.369 1.00 97.94 283 THR A C 1
ATOM 2112 O O . THR A 1 283 ? 17.858 -6.725 -13.238 1.00 97.94 283 THR A O 1
ATOM 2115 N N . VAL A 1 284 ? 16.329 -6.309 -14.831 1.00 98.44 284 VAL A N 1
ATOM 2116 C CA . VAL A 1 284 ? 15.155 -6.784 -14.088 1.00 98.44 284 VAL A CA 1
ATOM 2117 C C . VAL A 1 284 ? 14.494 -7.914 -14.869 1.00 98.44 284 VAL A C 1
ATOM 2119 O O . VAL A 1 284 ? 14.285 -7.802 -16.082 1.00 98.44 284 VAL A O 1
ATOM 2122 N N . ARG A 1 285 ? 14.163 -9.004 -14.179 1.00 98.12 285 ARG A N 1
ATOM 2123 C CA . ARG A 1 285 ? 13.608 -10.243 -14.733 1.00 98.12 285 ARG A CA 1
ATOM 2124 C C . ARG A 1 285 ? 12.356 -10.666 -13.964 1.00 98.12 285 ARG A C 1
ATOM 2126 O O . ARG A 1 285 ? 12.234 -10.381 -12.773 1.00 98.12 285 ARG A O 1
ATOM 2133 N N . PRO A 1 286 ? 11.417 -11.382 -14.605 1.00 98.25 286 PRO A N 1
ATOM 2134 C CA . PRO A 1 286 ? 10.377 -12.096 -13.878 1.00 98.25 286 PRO A CA 1
ATOM 2135 C C . PRO A 1 286 ? 11.005 -13.054 -12.857 1.00 98.25 286 PRO A C 1
ATOM 2137 O O . PRO A 1 286 ? 11.925 -13.800 -13.185 1.00 98.25 286 PRO A O 1
ATOM 2140 N N . GLY A 1 287 ? 10.490 -13.044 -11.631 1.00 95.69 287 GLY A N 1
ATOM 2141 C CA . GLY A 1 287 ? 10.997 -13.828 -10.507 1.00 95.69 287 GLY A CA 1
ATOM 2142 C C . GLY A 1 287 ? 11.980 -13.089 -9.599 1.00 95.69 287 GLY A C 1
ATOM 2143 O O . GLY A 1 287 ? 12.202 -13.567 -8.490 1.00 95.69 287 GLY A O 1
ATOM 2144 N N . ASP A 1 288 ? 12.514 -11.934 -10.011 1.00 96.94 288 ASP A N 1
ATOM 2145 C CA . ASP A 1 288 ? 13.414 -11.145 -9.166 1.00 96.94 288 ASP A CA 1
ATOM 2146 C C . ASP A 1 288 ? 12.714 -10.701 -7.874 1.00 96.94 288 ASP A C 1
ATOM 2148 O O . ASP A 1 288 ? 11.555 -10.269 -7.893 1.00 96.94 288 ASP A O 1
ATOM 2152 N N . ALA A 1 289 ? 13.434 -10.776 -6.754 1.00 95.00 289 ALA A N 1
ATOM 2153 C CA . ALA A 1 289 ? 13.008 -10.177 -5.495 1.00 95.00 289 ALA A CA 1
ATOM 2154 C C . ALA A 1 289 ? 12.951 -8.647 -5.607 1.00 95.00 289 ALA A C 1
ATOM 2156 O O . ALA A 1 289 ? 13.727 -8.040 -6.344 1.00 95.00 289 ALA A O 1
ATOM 2157 N N . VAL A 1 290 ? 12.028 -8.019 -4.880 1.00 96.38 290 VAL A N 1
ATOM 2158 C CA . VAL A 1 290 ? 11.847 -6.562 -4.839 1.00 96.38 290 VAL A CA 1
ATOM 2159 C C . VAL A 1 290 ? 12.060 -6.074 -3.416 1.00 96.38 290 VAL A C 1
ATOM 2161 O O . VAL A 1 290 ? 11.107 -5.991 -2.650 1.00 96.38 290 VAL A O 1
ATOM 2164 N N . HIS A 1 291 ? 13.287 -5.728 -3.048 1.00 93.88 291 HIS A N 1
ATOM 2165 C CA . HIS A 1 291 ? 13.596 -5.224 -1.708 1.00 93.88 291 HIS A CA 1
ATOM 2166 C C . HIS A 1 291 ? 13.204 -3.761 -1.562 1.00 93.88 291 HIS A C 1
ATOM 2168 O O . HIS A 1 291 ? 13.455 -2.950 -2.454 1.00 93.88 291 HIS A O 1
ATOM 2174 N N . VAL A 1 292 ? 12.609 -3.426 -0.420 1.00 93.19 292 VAL A N 1
ATOM 2175 C CA . VAL A 1 292 ? 12.100 -2.085 -0.127 1.00 93.19 292 VAL A CA 1
ATOM 2176 C C . VAL A 1 292 ? 12.983 -1.415 0.919 1.00 93.19 292 VAL A C 1
ATOM 2178 O O . VAL A 1 292 ? 13.137 -1.920 2.031 1.00 93.19 292 VAL A O 1
ATOM 2181 N N . GLU A 1 293 ? 13.506 -0.241 0.583 1.00 92.38 293 GLU A N 1
ATOM 2182 C CA . GLU A 1 293 ? 14.228 0.637 1.500 1.00 92.38 293 GLU A CA 1
ATOM 2183 C C . GLU A 1 293 ? 13.445 1.946 1.661 1.00 92.38 293 GLU A C 1
ATOM 2185 O O . GLU A 1 293 ? 13.261 2.722 0.717 1.00 92.38 293 GLU A O 1
ATOM 2190 N N . LEU A 1 294 ? 12.928 2.159 2.872 1.00 90.44 294 LEU A N 1
ATOM 2191 C CA . LEU A 1 294 ? 12.108 3.320 3.205 1.00 90.44 294 LEU A CA 1
ATOM 2192 C C . LEU A 1 294 ? 12.986 4.565 3.414 1.00 90.44 294 LEU A C 1
ATOM 2194 O O . LEU A 1 294 ? 14.084 4.454 3.966 1.00 90.44 294 LEU A O 1
ATOM 2198 N N . PRO A 1 295 ? 12.510 5.762 3.024 1.00 87.19 295 PRO A N 1
ATOM 2199 C CA . PRO A 1 295 ? 13.229 6.999 3.296 1.00 87.19 295 PRO A CA 1
ATOM 2200 C C . PRO A 1 295 ? 13.246 7.303 4.800 1.00 87.19 295 PRO A C 1
ATOM 2202 O O . PRO A 1 295 ? 12.421 6.807 5.566 1.00 87.19 295 PRO A O 1
ATOM 2205 N N . ALA A 1 296 ? 14.153 8.183 5.227 1.00 85.19 296 ALA A N 1
ATOM 2206 C CA . ALA A 1 296 ? 14.174 8.659 6.607 1.00 85.19 296 ALA A CA 1
ATOM 2207 C C . ALA A 1 296 ? 12.836 9.313 7.006 1.00 85.19 296 ALA A C 1
ATOM 2209 O O . ALA A 1 296 ? 12.185 9.992 6.205 1.00 85.19 296 ALA A O 1
ATOM 2210 N N . LEU A 1 297 ? 12.448 9.139 8.270 1.00 79.25 297 LEU A N 1
ATOM 2211 C CA . LEU A 1 297 ? 11.257 9.771 8.832 1.00 79.25 297 LEU A CA 1
ATOM 2212 C C . LEU A 1 297 ? 11.382 11.313 8.845 1.00 79.25 297 LEU A C 1
ATOM 2214 O O . LEU A 1 297 ? 12.483 11.836 9.034 1.00 79.25 297 LEU A O 1
ATOM 2218 N N . PRO A 1 298 ? 10.261 12.054 8.723 1.00 89.69 298 PRO A N 1
ATOM 2219 C CA . PRO A 1 298 ? 8.891 11.558 8.575 1.00 89.69 298 PRO A CA 1
ATOM 2220 C C . PRO A 1 298 ? 8.555 11.137 7.135 1.00 89.69 298 PRO A C 1
ATOM 2222 O O . PRO A 1 298 ? 8.916 11.808 6.168 1.00 89.69 298 PRO A O 1
ATOM 2225 N N . HIS A 1 299 ? 7.793 10.050 6.998 1.00 89.81 299 HIS A N 1
ATOM 2226 C CA . HIS A 1 299 ? 7.305 9.591 5.699 1.00 89.81 299 HIS A CA 1
ATOM 2227 C C . HIS A 1 299 ? 6.305 10.579 5.090 1.00 89.81 299 HIS A C 1
ATOM 2229 O O . HIS A 1 299 ? 5.440 11.122 5.779 1.00 89.81 299 HIS A O 1
ATOM 2235 N N . ARG A 1 300 ? 6.395 10.764 3.769 1.00 90.44 300 ARG A N 1
ATOM 2236 C CA . ARG A 1 300 ? 5.425 11.537 2.983 1.00 90.44 300 ARG A CA 1
ATOM 2237 C C . ARG A 1 300 ? 4.621 10.599 2.083 1.00 90.44 300 ARG A C 1
ATOM 2239 O O . ARG A 1 300 ? 5.244 9.772 1.414 1.00 90.44 300 ARG A O 1
ATOM 2246 N N . PRO A 1 301 ? 3.284 10.728 2.021 1.00 90.50 301 PRO A N 1
ATOM 2247 C CA . PRO A 1 301 ? 2.462 9.912 1.131 1.00 90.50 301 PRO A CA 1
ATOM 2248 C C . PRO A 1 301 ? 2.788 10.189 -0.344 1.00 90.50 301 PRO A C 1
ATOM 2250 O O . PRO A 1 301 ? 3.399 11.209 -0.677 1.00 90.50 301 PRO A O 1
ATOM 2253 N N . LEU A 1 302 ? 2.389 9.279 -1.235 1.00 92.12 302 LEU A N 1
ATOM 2254 C CA . LEU A 1 302 ? 2.557 9.462 -2.677 1.00 92.12 302 LEU A CA 1
ATOM 2255 C C . LEU A 1 302 ? 1.532 10.448 -3.229 1.00 92.12 302 LEU A C 1
ATOM 2257 O O . LEU A 1 302 ? 0.321 10.268 -3.100 1.00 92.12 302 LEU A O 1
ATOM 2261 N N . GLU A 1 303 ? 2.029 11.453 -3.940 1.00 91.12 303 GLU A N 1
ATOM 2262 C CA . GLU A 1 303 ? 1.201 12.376 -4.706 1.00 91.12 303 GLU A CA 1
ATOM 2263 C C . GLU A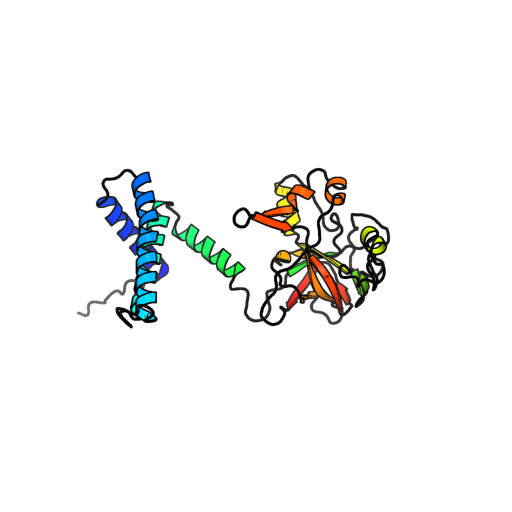 1 303 ? 1.153 11.988 -6.183 1.00 91.12 303 GLU A C 1
ATOM 2265 O O . GLU A 1 303 ? 1.937 11.183 -6.684 1.00 91.12 303 GLU A O 1
ATOM 2270 N N . ARG A 1 304 ? 0.206 12.570 -6.920 1.00 91.12 304 ARG A N 1
ATOM 2271 C CA . ARG A 1 304 ? 0.097 12.352 -8.362 1.00 91.12 304 ARG A CA 1
ATOM 2272 C C . ARG A 1 304 ? 1.257 13.026 -9.095 1.00 91.12 304 ARG A C 1
ATOM 2274 O O . ARG A 1 304 ? 1.351 14.253 -9.080 1.00 91.12 304 ARG A O 1
ATOM 2281 N N . VAL A 1 305 ? 1.997 12.243 -9.880 1.00 82.75 305 VAL A N 1
ATOM 2282 C CA . VAL A 1 305 ? 3.031 12.732 -10.812 1.00 82.75 305 VAL A CA 1
ATOM 2283 C C . VAL A 1 305 ? 2.632 12.600 -12.260 1.00 82.75 305 VAL A C 1
ATOM 2285 O O . VAL A 1 305 ? 1.511 12.178 -12.616 1.00 82.75 305 VAL A O 1
#

pLDDT: mean 86.84, std 13.78, range [36.06, 98.62]

Radius of gyration: 27.23 Å; chains: 1; bounding box: 61×65×83 Å